Protein AF-A0A1I4TN68-F1 (afdb_monomer_lite)

Secondary structure (DSSP, 8-state):
----HHHHHHHHHHHHHHHHHHHHHHHHHHHHHHHHHHHHHHHHHHHHHHHHHHHHHHHHHHHHHHHHHHHHHHTT---HHHHHHHHHHHHHHHHHHHHHHHHHGGGS-HHHHHHHHHHHHHHHH-TTGGGS-HHHHHHHHHHHHHHHHHHHHHHHHHTTHHHHHHHHHHHHHHHHHHHHHH--

Structure (mmCIF, N/CA/C/O backbone):
data_AF-A0A1I4TN68-F1
#
_entry.id   AF-A0A1I4TN68-F1
#
loop_
_atom_site.group_PDB
_atom_site.id
_atom_site.type_symbol
_atom_site.label_atom_id
_atom_site.label_alt_id
_atom_site.label_comp_id
_atom_site.label_asym_id
_atom_site.label_entity_id
_atom_site.label_seq_id
_atom_site.pdbx_PDB_ins_code
_atom_site.Cartn_x
_atom_site.Cartn_y
_atom_site.Cartn_z
_atom_site.occupancy
_atom_site.B_iso_or_equiv
_atom_site.auth_seq_id
_atom_site.auth_comp_id
_atom_site.auth_asym_id
_atom_site.auth_atom_id
_atom_site.pdbx_PDB_model_num
ATOM 1 N N . MET A 1 1 ? -41.692 -2.649 66.123 1.00 45.59 1 MET A N 1
ATOM 2 C CA . MET A 1 1 ? -40.674 -3.370 65.329 1.00 45.59 1 MET A CA 1
ATOM 3 C C . MET A 1 1 ? -39.462 -2.462 65.227 1.00 45.59 1 MET A C 1
ATOM 5 O O . MET A 1 1 ? -39.521 -1.491 64.487 1.00 45.59 1 MET A O 1
ATOM 9 N N . ASN A 1 2 ? -38.421 -2.709 66.024 1.00 47.62 2 ASN A N 1
ATOM 10 C CA . ASN A 1 2 ? -37.154 -1.997 65.872 1.00 47.62 2 ASN A CA 1
ATOM 11 C C . ASN A 1 2 ? -36.460 -2.596 64.652 1.00 47.62 2 ASN A C 1
ATOM 13 O O . ASN A 1 2 ? -35.997 -3.732 64.709 1.00 47.62 2 ASN A O 1
ATOM 17 N N . PHE A 1 3 ? -36.466 -1.876 63.532 1.00 56.16 3 PHE A N 1
ATOM 18 C CA . PHE A 1 3 ? -35.573 -2.210 62.431 1.00 56.16 3 PHE A CA 1
ATOM 19 C C . PHE A 1 3 ? -34.147 -2.022 62.944 1.00 56.16 3 PHE A C 1
ATOM 21 O O . PHE A 1 3 ? -33.782 -0.924 63.363 1.00 56.16 3 PHE A O 1
ATOM 28 N N . ASP A 1 4 ? -33.368 -3.100 62.962 1.00 67.31 4 ASP A N 1
ATOM 29 C CA . ASP A 1 4 ? -31.972 -3.069 63.381 1.00 67.31 4 ASP A CA 1
ATOM 30 C C . ASP A 1 4 ? -31.203 -2.187 62.390 1.00 67.31 4 ASP A C 1
ATOM 32 O O 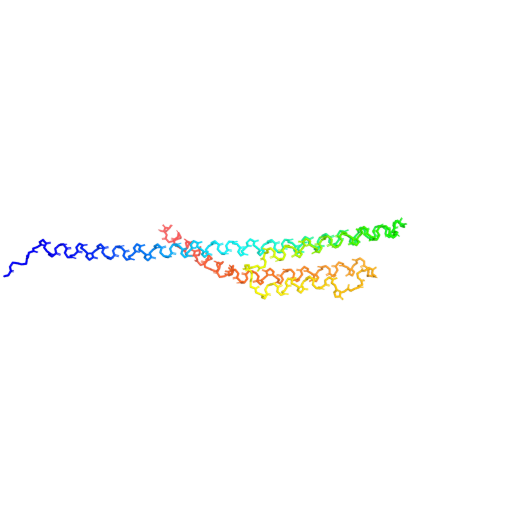. ASP A 1 4 ? -30.838 -2.635 61.301 1.00 67.31 4 ASP A O 1
ATOM 36 N N . HIS A 1 5 ? -31.003 -0.908 62.723 1.00 66.38 5 HIS A N 1
ATOM 37 C CA . HIS A 1 5 ? -30.376 0.073 61.831 1.00 66.38 5 HIS A CA 1
ATOM 38 C C . HIS A 1 5 ? -29.047 -0.440 61.253 1.00 66.38 5 HIS A C 1
ATOM 40 O O . HIS A 1 5 ? -28.761 -0.208 60.080 1.00 66.38 5 HIS A O 1
ATOM 46 N N . ASN A 1 6 ? -28.293 -1.229 62.022 1.00 72.19 6 ASN A N 1
ATOM 47 C CA . ASN A 1 6 ? -27.064 -1.879 61.568 1.00 72.19 6 ASN A CA 1
ATOM 48 C C . ASN A 1 6 ? -27.279 -2.867 60.410 1.00 72.19 6 ASN A C 1
ATOM 50 O O . ASN A 1 6 ? -26.490 -2.878 59.469 1.00 72.19 6 ASN A O 1
ATOM 54 N N . THR A 1 7 ? -28.346 -3.672 60.423 1.00 75.38 7 THR A N 1
ATOM 55 C CA . THR A 1 7 ? -28.628 -4.606 59.314 1.00 75.38 7 THR A CA 1
ATOM 56 C C . THR A 1 7 ? -29.070 -3.876 58.048 1.00 75.38 7 THR A C 1
ATOM 58 O O . THR A 1 7 ? -28.674 -4.263 56.947 1.00 75.38 7 THR A O 1
ATOM 61 N N . PHE A 1 8 ? -29.808 -2.773 58.190 1.00 79.31 8 PHE A N 1
ATOM 62 C CA . PHE A 1 8 ? -30.191 -1.915 57.069 1.00 79.31 8 PHE A CA 1
ATOM 63 C C . PHE A 1 8 ? -28.977 -1.221 56.428 1.00 79.31 8 PHE A C 1
ATOM 65 O O . PHE A 1 8 ? -28.788 -1.313 55.215 1.00 79.31 8 PHE A O 1
ATOM 72 N N . PHE A 1 9 ? -28.103 -0.605 57.232 1.00 80.31 9 PHE A N 1
ATOM 73 C CA . PHE A 1 9 ? -26.869 0.018 56.738 1.00 80.31 9 PHE A CA 1
ATOM 74 C C . PHE A 1 9 ? -25.911 -0.998 56.104 1.00 80.31 9 PHE A C 1
ATOM 76 O O . PHE A 1 9 ? -25.347 -0.717 55.047 1.00 80.31 9 PHE A O 1
ATOM 83 N N . ASN A 1 10 ? -25.780 -2.198 56.678 1.00 84.69 10 ASN A N 1
ATOM 84 C CA . ASN A 1 10 ? -24.972 -3.271 56.092 1.00 84.69 10 ASN A CA 1
ATOM 85 C C . ASN A 1 10 ? -25.531 -3.748 54.746 1.00 84.69 10 ASN A C 1
ATOM 87 O O . ASN A 1 10 ? -24.762 -3.983 53.816 1.00 84.69 10 ASN A O 1
ATOM 91 N N . SER A 1 11 ? -26.857 -3.831 54.612 1.00 85.12 11 SER A N 1
ATOM 92 C CA . SER A 1 11 ? -27.513 -4.208 53.353 1.00 85.12 11 SER A CA 1
ATOM 93 C C . SER A 1 11 ? -27.292 -3.156 52.263 1.00 85.12 11 SER A C 1
ATOM 95 O O . SER A 1 11 ? -26.924 -3.499 51.142 1.00 85.12 11 SER A O 1
ATOM 97 N N . ILE A 1 12 ? -27.443 -1.868 52.592 1.00 88.31 12 ILE A N 1
ATOM 98 C CA . ILE A 1 12 ? -27.166 -0.765 51.658 1.00 88.31 12 ILE A CA 1
ATOM 99 C C . ILE A 1 12 ? -25.689 -0.743 51.268 1.00 88.31 12 ILE A C 1
ATOM 101 O O . ILE A 1 12 ? -25.372 -0.629 50.087 1.00 88.31 12 ILE A O 1
ATOM 105 N N . SER A 1 13 ? -24.786 -0.892 52.239 1.00 87.00 13 SER A N 1
ATOM 106 C CA . SER A 1 13 ? -23.344 -0.940 51.990 1.00 87.00 13 SER A CA 1
ATOM 107 C C . SER A 1 13 ? -22.981 -2.087 51.042 1.00 87.00 13 SER A C 1
ATOM 109 O O . SER A 1 13 ? -22.294 -1.868 50.045 1.00 87.00 13 SER A O 1
ATOM 111 N N . ALA A 1 14 ? -23.526 -3.287 51.270 1.00 90.06 14 ALA A N 1
ATOM 112 C CA . ALA A 1 14 ? -23.328 -4.434 50.387 1.00 90.06 14 ALA A CA 1
ATOM 113 C C . ALA A 1 14 ? -23.837 -4.167 48.960 1.00 90.06 14 ALA A C 1
ATOM 115 O O . ALA A 1 14 ? -23.137 -4.468 47.994 1.00 90.06 14 ALA A O 1
ATOM 116 N N . ILE A 1 15 ? -25.013 -3.546 48.809 1.00 91.50 15 ILE A N 1
ATOM 117 C CA . ILE A 1 15 ? -25.557 -3.156 47.498 1.00 91.50 15 ILE A CA 1
ATOM 118 C C . ILE A 1 15 ? -24.639 -2.140 46.804 1.00 91.50 15 ILE A C 1
ATOM 120 O O . ILE A 1 15 ? -24.324 -2.308 45.626 1.00 91.50 15 ILE A O 1
ATOM 124 N N . CYS A 1 16 ? -24.164 -1.120 47.521 1.00 89.88 16 CYS A N 1
ATOM 125 C CA . CYS A 1 16 ? -23.231 -0.129 46.984 1.00 89.88 16 CYS A CA 1
ATOM 126 C C . CYS A 1 16 ? -21.921 -0.772 46.513 1.00 89.88 16 CYS A C 1
ATOM 128 O O . CYS A 1 16 ? -21.434 -0.433 45.435 1.00 89.88 16 CYS A O 1
ATOM 130 N N . VAL A 1 17 ? -21.376 -1.726 47.277 1.00 91.88 17 VAL A N 1
ATOM 131 C CA . VAL A 1 17 ? -20.173 -2.478 46.892 1.00 91.88 17 VAL A CA 1
ATOM 132 C C . VAL A 1 17 ? -20.429 -3.295 45.628 1.00 91.88 17 VAL A C 1
ATOM 134 O O . VAL A 1 17 ? -19.654 -3.189 44.684 1.00 91.88 17 VAL A O 1
ATOM 137 N N . ILE A 1 18 ? -21.540 -4.034 45.552 1.00 91.75 18 ILE A N 1
ATOM 138 C CA . ILE A 1 18 ? -21.900 -4.823 44.361 1.00 91.75 18 ILE A CA 1
ATOM 139 C C . ILE A 1 18 ? -22.017 -3.923 43.123 1.00 91.75 18 ILE A C 1
ATOM 141 O O . ILE A 1 18 ? -21.471 -4.245 42.067 1.00 91.75 18 ILE A O 1
ATOM 145 N N . ILE A 1 19 ? -22.683 -2.771 43.246 1.00 91.50 19 ILE A N 1
ATOM 146 C CA . ILE A 1 19 ? -22.822 -1.804 42.151 1.00 91.50 19 ILE A CA 1
ATOM 147 C C . ILE A 1 19 ? -21.451 -1.254 41.738 1.00 91.50 19 ILE A C 1
ATOM 149 O O . ILE A 1 19 ? -21.137 -1.237 40.546 1.00 91.50 19 ILE A O 1
ATOM 153 N N . ALA A 1 20 ? -20.610 -0.852 42.694 1.00 89.50 20 ALA A N 1
ATOM 154 C CA . ALA A 1 20 ? -19.267 -0.349 42.416 1.00 89.50 20 ALA A CA 1
ATOM 155 C C . ALA A 1 20 ? -18.396 -1.402 41.710 1.00 89.50 20 ALA A C 1
ATOM 157 O O . ALA A 1 20 ? -17.715 -1.088 40.731 1.00 89.50 20 ALA A O 1
ATOM 158 N N . THR A 1 21 ? -18.462 -2.664 42.141 1.00 91.31 21 THR A N 1
ATOM 159 C CA . THR A 1 21 ? -17.773 -3.782 41.487 1.00 91.31 21 THR A CA 1
ATOM 160 C C . THR A 1 21 ? -18.267 -3.983 40.054 1.00 91.31 21 THR A C 1
ATOM 162 O O . THR A 1 21 ? -17.445 -4.105 39.146 1.00 91.31 21 THR A O 1
ATOM 165 N N . LEU A 1 22 ? -19.583 -3.946 39.812 1.00 91.00 22 LEU A N 1
ATOM 166 C CA . LEU A 1 22 ? -20.153 -4.072 38.464 1.00 91.00 22 LEU A CA 1
ATOM 167 C C . LEU A 1 22 ? -19.711 -2.934 37.534 1.00 91.00 22 LEU A C 1
ATOM 169 O O . LEU A 1 22 ? -19.342 -3.191 36.387 1.00 91.00 22 LEU A O 1
ATOM 173 N N . PHE A 1 23 ? -19.709 -1.690 38.018 1.00 86.25 23 PHE A N 1
ATOM 174 C CA . PHE A 1 23 ? -19.207 -0.544 37.254 1.00 86.25 23 PHE A CA 1
ATOM 175 C C . PHE A 1 23 ? -17.718 -0.673 36.942 1.00 86.25 23 PHE A C 1
ATOM 177 O O . PHE A 1 23 ? -17.305 -0.442 35.808 1.00 86.25 23 PHE A O 1
ATOM 184 N N . THR A 1 24 ? -16.921 -1.087 37.924 1.00 89.06 24 THR A N 1
ATOM 185 C CA . THR A 1 24 ? -15.474 -1.264 37.755 1.00 89.06 24 THR A CA 1
ATOM 186 C C . THR A 1 24 ? -15.175 -2.352 36.728 1.00 89.06 24 THR A C 1
ATOM 188 O O . THR A 1 24 ? -14.351 -2.150 35.841 1.00 89.06 24 THR A O 1
ATOM 191 N N . TYR A 1 25 ? -15.895 -3.475 36.784 1.00 89.62 25 TYR A N 1
ATOM 192 C CA . TYR A 1 25 ? -15.758 -4.564 35.821 1.00 89.62 25 TYR A CA 1
ATOM 193 C C . TYR A 1 25 ? -16.175 -4.150 34.403 1.00 89.62 25 TYR A C 1
ATOM 195 O O . TYR A 1 25 ? -15.449 -4.417 33.447 1.00 89.62 25 TYR A O 1
ATOM 203 N N . LYS A 1 26 ? -17.303 -3.440 34.253 1.00 86.56 26 LYS A N 1
ATOM 204 C CA . LYS A 1 26 ? -17.720 -2.895 32.951 1.00 86.56 26 LYS A CA 1
ATOM 205 C C . LYS A 1 26 ? -16.700 -1.911 32.386 1.00 86.56 26 LYS A C 1
ATOM 207 O O . LYS A 1 26 ? -16.382 -1.998 31.205 1.00 86.56 26 LYS A O 1
ATOM 212 N N . ASN A 1 27 ? -16.171 -1.017 33.220 1.00 80.81 27 ASN A N 1
ATOM 213 C CA . ASN A 1 27 ? -15.130 -0.080 32.811 1.00 80.81 27 ASN A CA 1
ATOM 214 C C . ASN A 1 27 ? -13.856 -0.818 32.397 1.00 80.81 27 ASN A C 1
ATOM 216 O O . ASN A 1 27 ? -13.294 -0.499 31.359 1.00 80.81 27 ASN A O 1
ATOM 220 N N . TYR A 1 28 ? -13.429 -1.835 33.150 1.00 84.62 28 TYR A N 1
ATOM 221 C CA . TYR A 1 28 ? -12.282 -2.665 32.784 1.00 84.62 28 TYR A CA 1
ATOM 222 C C . TYR A 1 28 ? -12.468 -3.337 31.417 1.00 84.62 28 TYR A C 1
ATOM 224 O O . TYR A 1 28 ? -11.581 -3.242 30.572 1.00 84.62 28 TYR A O 1
ATOM 232 N N . LEU A 1 29 ? -13.626 -3.967 31.174 1.00 79.62 29 LEU A N 1
ATOM 233 C CA . LEU A 1 29 ? -13.934 -4.559 29.870 1.00 79.62 29 LEU A CA 1
ATOM 234 C C . LEU A 1 29 ? -13.898 -3.505 28.761 1.00 79.62 29 LEU A C 1
ATOM 236 O O . LEU A 1 29 ? -13.258 -3.722 27.742 1.00 79.62 29 LEU A O 1
ATOM 240 N N . PHE A 1 30 ? -14.525 -2.351 28.983 1.00 78.62 30 PHE A N 1
ATOM 241 C CA . PHE A 1 30 ? -14.542 -1.253 28.022 1.00 78.62 30 PHE A CA 1
ATOM 242 C C . PHE A 1 30 ? -13.136 -0.733 27.694 1.00 78.62 30 PHE A C 1
ATOM 244 O O . PHE A 1 30 ? -12.797 -0.603 26.521 1.00 78.62 30 PHE A O 1
ATOM 251 N N . PHE A 1 31 ? -12.297 -0.483 28.704 1.00 73.50 31 PHE A N 1
ATOM 252 C CA . PHE A 1 31 ? -10.923 -0.018 28.500 1.00 73.50 31 PHE A CA 1
ATOM 253 C C . PHE A 1 31 ? -10.062 -1.056 27.785 1.00 73.50 31 PHE A C 1
ATOM 255 O O . PHE A 1 31 ? -9.324 -0.697 26.874 1.00 73.50 31 PHE A O 1
ATOM 262 N N . LYS A 1 32 ? -10.200 -2.338 28.138 1.00 72.88 32 LYS A N 1
ATOM 263 C CA . LYS A 1 32 ? -9.488 -3.427 27.464 1.00 72.88 32 LYS A CA 1
ATOM 264 C C . LYS A 1 32 ? -9.895 -3.549 25.994 1.00 72.88 32 LYS A C 1
ATOM 266 O O . LYS A 1 32 ? -9.042 -3.742 25.133 1.00 72.88 32 LYS A O 1
ATOM 271 N N . THR A 1 33 ? -11.189 -3.431 25.695 1.00 75.94 33 THR A N 1
ATOM 272 C CA . THR A 1 33 ? -11.681 -3.454 24.312 1.00 75.94 33 THR A CA 1
ATOM 273 C C . THR A 1 33 ? -11.168 -2.249 23.528 1.00 75.94 33 THR A C 1
ATOM 275 O O . THR A 1 33 ? -10.635 -2.435 22.441 1.00 75.94 33 THR A O 1
ATOM 278 N N . LEU A 1 34 ? -11.228 -1.042 24.101 1.00 73.62 34 LEU A N 1
ATOM 279 C CA . LEU A 1 34 ? -10.679 0.170 23.484 1.00 73.62 34 LEU A CA 1
ATOM 280 C C . LEU A 1 34 ? -9.177 0.069 23.205 1.00 73.62 34 LEU A C 1
ATOM 282 O O . LEU A 1 34 ? -8.713 0.521 22.164 1.00 73.62 34 LEU A O 1
ATOM 286 N N . GLU A 1 35 ? -8.404 -0.483 24.138 1.00 75.12 35 GLU A N 1
ATOM 287 C CA . GLU A 1 35 ? -6.963 -0.668 23.967 1.00 75.12 35 GLU A CA 1
ATOM 288 C C . GLU A 1 35 ? -6.666 -1.599 22.786 1.00 75.12 35 GLU A C 1
ATOM 290 O O . GLU A 1 35 ? -5.876 -1.248 21.909 1.00 75.12 35 GLU A O 1
ATOM 295 N N . ASN A 1 36 ? -7.371 -2.730 22.707 1.00 70.50 36 ASN A N 1
ATOM 296 C CA . ASN A 1 36 ? -7.252 -3.670 21.594 1.00 70.50 36 ASN A CA 1
ATOM 297 C C . ASN A 1 36 ? -7.695 -3.057 20.256 1.00 70.50 36 ASN A C 1
ATOM 299 O O . ASN A 1 36 ? -7.012 -3.238 19.251 1.00 70.50 36 ASN A O 1
ATOM 303 N N . GLU A 1 37 ? -8.811 -2.324 20.232 1.00 75.88 37 GLU A N 1
ATOM 304 C CA . GLU A 1 37 ? -9.313 -1.635 19.035 1.00 75.88 37 GLU A CA 1
ATOM 305 C C . GLU A 1 37 ? -8.323 -0.573 18.542 1.00 75.88 37 GLU A C 1
ATOM 307 O O . GLU A 1 37 ? -8.029 -0.507 17.349 1.00 75.88 37 GLU A O 1
ATOM 312 N N . ASN A 1 38 ? -7.749 0.217 19.453 1.00 80.94 38 ASN A N 1
ATOM 313 C CA . ASN A 1 38 ? -6.732 1.214 19.119 1.00 80.94 38 ASN A CA 1
ATOM 314 C C . ASN A 1 38 ? -5.450 0.564 18.596 1.00 80.94 38 ASN A C 1
ATOM 316 O O . ASN A 1 38 ? -4.851 1.062 17.643 1.00 80.94 38 ASN A O 1
ATOM 320 N N . HIS A 1 39 ? -5.030 -0.546 19.205 1.00 83.75 39 HIS A N 1
ATOM 321 C CA . HIS A 1 39 ? -3.876 -1.306 18.745 1.00 83.75 39 HIS A CA 1
ATOM 322 C C . HIS A 1 39 ? -4.127 -1.846 17.335 1.00 83.75 39 HIS A C 1
ATOM 324 O O . HIS A 1 39 ? -3.340 -1.583 16.434 1.00 83.75 39 HIS A O 1
ATOM 330 N N . PHE A 1 40 ? -5.263 -2.505 17.099 1.00 84.19 40 PHE A N 1
ATOM 331 C CA . PHE A 1 40 ? -5.637 -2.999 15.774 1.00 84.19 40 PHE A CA 1
ATOM 332 C C . PHE A 1 40 ? -5.676 -1.878 14.727 1.00 84.19 40 PHE A C 1
ATOM 334 O O . PHE A 1 40 ? -5.081 -2.012 13.660 1.00 84.19 40 PHE A O 1
ATOM 341 N N . TYR A 1 41 ? -6.306 -0.745 15.050 1.00 84.62 41 TYR A N 1
ATOM 342 C CA . TYR A 1 41 ? -6.358 0.420 14.167 1.00 84.62 41 TYR A CA 1
ATOM 343 C C . TYR A 1 41 ? -4.959 0.950 13.825 1.00 84.62 41 TYR A C 1
ATOM 345 O O . TYR A 1 41 ? -4.682 1.271 12.670 1.00 84.62 41 TYR A O 1
ATOM 353 N N . LYS A 1 42 ? -4.055 1.005 14.810 1.00 87.12 42 LYS A N 1
ATOM 354 C CA . LYS A 1 42 ? -2.667 1.426 14.600 1.00 87.12 42 LYS A CA 1
ATOM 355 C C . LYS A 1 42 ? -1.936 0.493 13.632 1.00 87.12 42 LYS A C 1
ATOM 357 O O . LYS A 1 42 ? -1.347 0.984 12.677 1.00 87.12 42 LYS A O 1
ATOM 362 N N . TYR A 1 43 ? -2.015 -0.823 13.835 1.00 89.44 43 TYR A N 1
ATOM 363 C CA . TYR A 1 43 ? -1.389 -1.794 12.926 1.00 89.44 43 TYR A CA 1
ATOM 364 C C . TYR A 1 43 ? -1.970 -1.708 11.519 1.00 89.44 43 TYR A C 1
ATOM 366 O O . TYR A 1 43 ? -1.219 -1.687 10.551 1.00 89.44 43 TYR A O 1
ATOM 374 N N . LYS A 1 44 ? -3.293 -1.565 11.401 1.00 89.00 44 LYS A N 1
ATOM 375 C CA . LYS A 1 44 ? -3.964 -1.367 10.114 1.00 89.00 44 LYS A CA 1
ATOM 376 C C . LYS A 1 44 ? -3.439 -0.136 9.377 1.00 89.00 44 LYS A C 1
ATOM 378 O O . LYS A 1 44 ? -3.101 -0.223 8.201 1.00 89.00 44 LYS A O 1
ATOM 383 N N . MET A 1 45 ? -3.324 0.994 10.075 1.00 88.75 45 MET A N 1
ATOM 384 C CA . MET A 1 45 ? -2.789 2.235 9.515 1.00 88.75 45 MET A CA 1
ATOM 385 C C . MET A 1 45 ? -1.314 2.098 9.110 1.00 88.75 45 MET A C 1
ATOM 387 O O . MET A 1 45 ? -0.940 2.531 8.023 1.00 88.75 45 MET A O 1
ATOM 391 N N . GLU A 1 46 ? -0.482 1.486 9.956 1.00 91.44 46 GLU A N 1
ATOM 392 C CA . GLU A 1 46 ? 0.938 1.259 9.666 1.00 91.44 46 GLU A CA 1
ATOM 393 C C . GLU A 1 46 ? 1.133 0.332 8.461 1.00 91.44 46 GLU A C 1
ATOM 395 O O . GLU A 1 46 ? 1.936 0.635 7.580 1.00 91.44 46 GLU A O 1
ATOM 400 N N . SER A 1 47 ? 0.378 -0.766 8.387 1.00 92.25 47 SER A N 1
ATOM 401 C CA . SER A 1 47 ? 0.395 -1.691 7.252 1.00 92.25 47 SER A CA 1
ATOM 402 C C . SER A 1 47 ? -0.061 -1.012 5.962 1.00 92.25 47 SER A C 1
ATOM 404 O O . SER A 1 47 ? 0.630 -1.111 4.950 1.00 92.25 47 SER A O 1
ATOM 406 N N . ALA A 1 48 ? -1.159 -0.252 6.003 1.00 90.94 48 ALA A N 1
ATOM 407 C CA . ALA A 1 48 ? -1.644 0.508 4.854 1.00 90.94 48 ALA A CA 1
ATOM 408 C C . ALA A 1 48 ? -0.594 1.508 4.342 1.00 90.94 48 ALA A C 1
ATOM 410 O O . ALA A 1 48 ? -0.321 1.585 3.145 1.00 90.94 48 ALA A O 1
ATOM 411 N N . GLN A 1 49 ? 0.040 2.249 5.256 1.00 91.50 49 GLN A N 1
ATOM 412 C CA . GLN A 1 49 ? 1.086 3.206 4.910 1.00 91.50 49 GLN A CA 1
ATOM 413 C C . GLN A 1 49 ? 2.303 2.517 4.287 1.00 91.50 49 GLN A C 1
ATOM 415 O O . GLN A 1 49 ? 2.827 3.003 3.287 1.00 91.50 49 GLN A O 1
ATOM 420 N N . LYS A 1 50 ? 2.750 1.391 4.854 1.00 93.38 50 LYS A N 1
ATOM 421 C CA . LYS A 1 50 ? 3.875 0.621 4.309 1.00 93.38 50 LYS A CA 1
ATOM 422 C C . LYS A 1 50 ? 3.599 0.135 2.891 1.00 93.38 50 LYS A C 1
ATOM 424 O O . LYS A 1 50 ? 4.486 0.252 2.055 1.00 93.38 50 LYS A O 1
ATOM 429 N N . LEU A 1 51 ? 2.387 -0.340 2.600 1.00 92.62 51 LEU A N 1
ATOM 430 C CA . LEU A 1 51 ? 2.029 -0.783 1.250 1.00 92.62 51 LEU A CA 1
ATOM 431 C C . LEU A 1 51 ? 1.960 0.361 0.242 1.00 92.62 51 LEU A C 1
ATOM 433 O O . LEU A 1 51 ? 2.452 0.212 -0.873 1.00 92.62 51 LEU A O 1
ATOM 437 N N . LEU A 1 52 ? 1.423 1.519 0.631 1.00 92.25 52 LEU A N 1
ATOM 438 C CA . LEU A 1 52 ? 1.443 2.702 -0.233 1.00 92.25 52 LEU A CA 1
ATOM 439 C C . LEU A 1 52 ? 2.876 3.152 -0.535 1.00 92.25 52 LEU A C 1
ATOM 441 O O . LEU A 1 52 ? 3.208 3.436 -1.682 1.00 92.25 52 LEU A O 1
ATOM 445 N N . VAL A 1 53 ? 3.745 3.174 0.480 1.00 93.12 53 VAL A N 1
ATOM 446 C CA . VAL A 1 53 ? 5.166 3.504 0.302 1.00 93.12 53 VAL A CA 1
ATOM 447 C C . VAL A 1 53 ? 5.863 2.477 -0.587 1.00 93.12 53 VAL A C 1
ATOM 449 O O . VAL A 1 53 ? 6.601 2.871 -1.483 1.00 93.12 53 VAL A O 1
ATOM 452 N N . ALA A 1 54 ? 5.605 1.183 -0.388 1.00 93.19 54 ALA A N 1
ATOM 453 C CA . ALA A 1 54 ? 6.156 0.125 -1.230 1.00 93.19 54 ALA A CA 1
ATOM 454 C C . ALA A 1 54 ? 5.702 0.268 -2.692 1.00 93.19 54 ALA A C 1
ATOM 456 O O . ALA A 1 54 ? 6.520 0.127 -3.594 1.00 93.19 54 ALA A O 1
ATOM 457 N N . SER A 1 55 ? 4.434 0.623 -2.926 1.00 93.25 55 SER A N 1
ATOM 458 C CA . SER A 1 55 ? 3.881 0.834 -4.274 1.00 93.25 55 SER A CA 1
ATOM 459 C C . SER A 1 55 ? 4.552 2.020 -4.971 1.00 93.25 55 SER A C 1
ATOM 461 O O . SER A 1 55 ? 5.015 1.900 -6.102 1.00 93.25 55 SER A O 1
ATOM 463 N N . MET A 1 56 ? 4.692 3.150 -4.269 1.00 91.81 56 MET A N 1
ATOM 464 C CA . MET A 1 56 ? 5.406 4.321 -4.793 1.00 91.81 56 MET A CA 1
ATOM 465 C C . MET A 1 56 ? 6.890 4.027 -5.044 1.00 91.81 56 MET A C 1
ATOM 467 O O . MET A 1 56 ? 7.450 4.465 -6.046 1.00 91.81 56 MET A O 1
ATOM 471 N N . SER A 1 57 ? 7.530 3.270 -4.149 1.00 92.50 57 SER A N 1
ATOM 472 C CA . SER A 1 57 ? 8.932 2.879 -4.302 1.00 92.50 57 SER A CA 1
ATOM 473 C C . SER A 1 57 ? 9.135 1.966 -5.506 1.00 92.50 57 SER A C 1
ATOM 475 O O . SER A 1 57 ? 10.134 2.124 -6.202 1.00 92.50 57 SER A O 1
ATOM 477 N N . LEU A 1 58 ? 8.204 1.041 -5.764 1.00 92.56 58 LEU A N 1
ATOM 478 C CA . LEU A 1 58 ? 8.254 0.168 -6.932 1.00 92.56 58 LEU A CA 1
ATOM 479 C C . LEU A 1 58 ? 8.212 0.992 -8.223 1.00 92.56 58 LEU A C 1
ATOM 481 O O . LEU A 1 58 ? 9.076 0.799 -9.071 1.00 92.56 58 LEU A O 1
ATOM 485 N N . ILE A 1 59 ? 7.283 1.951 -8.335 1.00 90.50 59 ILE A N 1
ATOM 486 C CA . ILE A 1 59 ? 7.217 2.864 -9.491 1.00 90.50 59 ILE A CA 1
ATOM 487 C C . ILE A 1 59 ? 8.539 3.607 -9.670 1.00 90.50 59 ILE A C 1
ATOM 489 O O . ILE A 1 59 ? 9.104 3.587 -10.758 1.00 90.50 59 ILE A O 1
ATOM 493 N N . SER A 1 60 ? 9.040 4.242 -8.606 1.00 90.56 60 SER A N 1
ATOM 494 C CA . SER A 1 60 ? 10.260 5.051 -8.675 1.00 90.56 60 SER A CA 1
ATOM 495 C C . SER A 1 60 ? 11.464 4.222 -9.119 1.00 90.56 60 SER A C 1
ATOM 497 O O . SER A 1 60 ? 12.197 4.630 -10.012 1.00 90.56 60 SER A O 1
ATOM 499 N N . HIS A 1 61 ? 11.665 3.039 -8.535 1.00 90.75 61 HIS A N 1
ATOM 500 C CA . HIS A 1 61 ? 12.780 2.181 -8.928 1.00 90.75 61 HIS A CA 1
ATOM 501 C C . HIS A 1 61 ? 12.602 1.627 -10.343 1.00 90.75 61 HIS A C 1
ATOM 503 O O . HIS A 1 61 ? 13.580 1.487 -11.072 1.00 90.75 61 HIS A O 1
ATOM 509 N N . PHE A 1 62 ? 11.370 1.325 -10.755 1.00 86.94 62 PHE A N 1
ATOM 510 C CA . PHE A 1 62 ? 11.096 0.866 -12.112 1.00 86.94 62 PHE A CA 1
ATOM 511 C C . PHE A 1 62 ? 11.371 1.968 -13.148 1.00 86.94 62 PHE A C 1
ATOM 513 O O . PHE A 1 62 ? 11.991 1.693 -14.173 1.00 86.94 62 PHE A O 1
ATOM 520 N N . GLN A 1 63 ? 11.009 3.222 -12.850 1.00 86.50 63 GLN A N 1
ATOM 521 C CA . GLN A 1 63 ? 11.388 4.401 -13.640 1.00 86.50 63 GLN A CA 1
ATOM 522 C C . GLN A 1 63 ? 12.906 4.518 -13.790 1.00 86.50 63 GLN A C 1
ATOM 524 O O . GLN A 1 63 ? 13.398 4.631 -14.913 1.00 86.50 63 GLN A O 1
ATOM 529 N N . ASP A 1 64 ? 13.647 4.426 -12.682 1.00 89.06 64 ASP A N 1
ATOM 530 C CA . ASP A 1 64 ? 15.111 4.514 -12.687 1.00 89.06 64 ASP A CA 1
ATOM 531 C C . ASP A 1 64 ? 15.745 3.417 -13.558 1.00 89.06 64 ASP A C 1
ATOM 533 O O . ASP A 1 64 ? 16.661 3.684 -14.339 1.00 89.06 64 ASP A O 1
ATOM 537 N N . ILE A 1 65 ? 15.235 2.184 -13.466 1.00 87.50 65 ILE A N 1
ATOM 538 C CA . ILE A 1 65 ? 15.714 1.047 -14.264 1.00 87.50 65 ILE A CA 1
ATOM 539 C C . ILE A 1 65 ? 15.427 1.258 -15.758 1.00 87.50 65 ILE A C 1
ATOM 541 O O . ILE A 1 65 ? 16.283 0.970 -16.603 1.00 87.50 65 ILE A O 1
ATOM 545 N N . ILE A 1 66 ? 14.244 1.770 -16.106 1.00 83.69 66 ILE A N 1
ATOM 546 C CA . ILE A 1 66 ? 13.899 2.087 -17.495 1.00 83.69 66 ILE A CA 1
ATOM 547 C C . ILE A 1 66 ? 14.822 3.183 -18.042 1.00 83.69 66 ILE A C 1
ATOM 549 O O . ILE A 1 66 ? 15.367 3.035 -19.139 1.00 83.69 66 ILE A O 1
ATOM 553 N N . ASP A 1 67 ? 15.046 4.254 -17.284 1.00 84.75 67 ASP A N 1
ATOM 554 C CA . ASP A 1 67 ? 15.933 5.343 -17.693 1.00 84.75 67 ASP A CA 1
ATOM 555 C C . ASP A 1 67 ? 17.387 4.867 -17.855 1.00 84.75 67 ASP A C 1
ATOM 557 O O . ASP A 1 67 ? 18.062 5.238 -18.821 1.00 84.75 67 ASP A O 1
ATOM 561 N N . GLU A 1 68 ? 17.869 3.987 -16.973 1.00 86.06 68 GLU A N 1
ATOM 562 C CA . GLU A 1 68 ? 19.167 3.322 -17.118 1.00 86.06 68 GLU A CA 1
ATOM 563 C C . GLU A 1 68 ? 19.240 2.504 -18.419 1.00 86.06 68 GLU A C 1
ATOM 565 O O . GLU A 1 68 ? 20.199 2.643 -19.183 1.00 86.06 68 GLU A O 1
ATOM 570 N N . SER A 1 69 ? 18.200 1.721 -18.725 1.00 82.62 69 SER A N 1
ATOM 571 C CA . SER A 1 69 ? 18.098 0.942 -19.967 1.00 82.62 69 SER A CA 1
ATOM 572 C C . SER A 1 69 ? 18.184 1.825 -21.217 1.00 82.62 69 SER A C 1
ATOM 574 O O . SER A 1 69 ? 18.931 1.520 -22.154 1.00 82.62 69 SER A O 1
ATOM 576 N N . PHE A 1 70 ? 17.486 2.966 -21.233 1.00 81.94 70 PHE A N 1
ATOM 577 C CA . PHE A 1 70 ? 17.568 3.924 -22.339 1.00 81.94 70 PHE A CA 1
ATOM 578 C C . PHE A 1 70 ? 18.957 4.547 -22.486 1.00 81.94 70 PHE A C 1
ATOM 580 O O . PHE A 1 70 ? 19.462 4.655 -23.607 1.00 81.94 70 PHE A O 1
ATOM 587 N N . ASN A 1 71 ? 19.601 4.917 -21.378 1.00 84.56 71 ASN A N 1
ATOM 588 C CA . ASN A 1 71 ? 20.946 5.493 -21.392 1.00 84.56 71 ASN A CA 1
ATOM 589 C C . ASN A 1 71 ? 22.001 4.494 -21.906 1.00 84.56 71 ASN A C 1
ATOM 591 O O . ASN A 1 71 ? 22.902 4.864 -22.668 1.00 84.56 71 ASN A O 1
ATOM 595 N N . LEU A 1 72 ? 21.875 3.215 -21.547 1.00 83.06 72 LEU A N 1
ATOM 596 C CA . LEU A 1 72 ? 22.750 2.145 -22.039 1.00 83.06 72 LEU A CA 1
ATOM 597 C C . LEU A 1 72 ? 22.559 1.898 -23.542 1.00 83.06 72 LEU A C 1
ATOM 599 O O . LEU A 1 72 ? 23.538 1.786 -24.286 1.00 83.06 72 LEU A O 1
ATOM 603 N N . LYS A 1 73 ? 21.308 1.906 -24.023 1.00 79.81 73 LYS A N 1
ATOM 604 C CA . LYS A 1 73 ? 21.008 1.828 -25.464 1.00 79.81 73 LYS A CA 1
ATOM 605 C C . LYS A 1 73 ? 21.587 3.007 -26.238 1.00 79.81 73 LYS A C 1
ATOM 607 O O . LYS A 1 73 ? 22.216 2.803 -27.271 1.00 79.81 73 LYS A O 1
ATOM 612 N N . ALA A 1 74 ? 21.421 4.229 -25.732 1.00 81.00 74 ALA A N 1
ATOM 613 C CA . ALA A 1 74 ? 21.934 5.437 -26.379 1.00 81.00 74 ALA A CA 1
ATOM 614 C C . ALA A 1 74 ? 23.471 5.471 -26.456 1.00 81.00 74 ALA A C 1
ATOM 616 O O . ALA A 1 74 ? 24.034 6.046 -27.386 1.00 81.00 74 ALA A O 1
ATOM 617 N N . SER A 1 75 ? 24.155 4.842 -25.500 1.00 83.44 75 SER A N 1
ATOM 618 C CA . SER A 1 75 ? 25.619 4.777 -25.449 1.00 83.44 75 SER A CA 1
ATOM 619 C C . SER A 1 75 ? 26.224 3.573 -26.186 1.00 83.44 75 SER A C 1
ATOM 621 O O . SER A 1 75 ? 27.438 3.387 -26.118 1.00 83.44 75 SER A O 1
ATOM 623 N N . ASN A 1 76 ? 25.422 2.767 -26.902 1.00 78.12 76 ASN A N 1
ATOM 624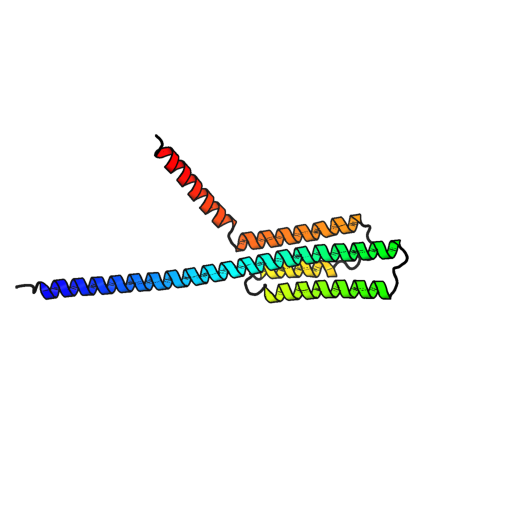 C CA . ASN A 1 76 ? 25.846 1.512 -27.550 1.00 78.12 76 ASN A CA 1
ATOM 625 C C . ASN A 1 76 ? 26.541 0.518 -26.594 1.00 78.12 76 ASN A C 1
ATOM 627 O O . ASN A 1 76 ? 27.293 -0.347 -27.036 1.00 78.12 76 ASN A O 1
ATOM 631 N N . SER A 1 77 ? 26.296 0.643 -25.288 1.00 78.25 77 SER A N 1
ATOM 632 C CA . SER A 1 77 ? 26.807 -0.260 -24.248 1.00 78.25 77 SER A CA 1
ATOM 633 C C . SER A 1 77 ? 25.770 -1.307 -23.829 1.00 78.25 77 SER A C 1
ATOM 635 O O . SER A 1 77 ? 26.007 -2.092 -22.918 1.00 78.25 77 SER A O 1
ATOM 637 N N . PHE A 1 78 ? 24.612 -1.317 -24.494 1.00 76.88 78 PHE A N 1
ATOM 638 C CA . PHE A 1 78 ? 23.560 -2.298 -24.275 1.00 76.88 78 PHE A CA 1
ATOM 639 C C . PHE A 1 78 ? 23.936 -3.637 -24.916 1.00 76.88 78 PHE A C 1
ATOM 641 O O . PHE A 1 78 ? 23.753 -3.842 -26.119 1.00 76.88 78 PHE A O 1
ATOM 648 N N . ASP A 1 79 ? 24.475 -4.532 -24.098 1.00 81.81 79 ASP A N 1
ATOM 649 C CA . ASP A 1 79 ? 24.795 -5.908 -24.450 1.00 81.81 79 ASP A CA 1
ATOM 650 C C . ASP A 1 79 ? 23.982 -6.915 -23.613 1.00 81.81 79 ASP A C 1
ATOM 652 O O . ASP A 1 79 ? 23.089 -6.563 -22.838 1.00 81.81 79 ASP A O 1
ATOM 656 N N . GLU A 1 80 ? 24.259 -8.201 -23.818 1.00 81.75 80 GLU A N 1
ATOM 657 C CA . GLU A 1 80 ? 23.561 -9.301 -23.149 1.00 81.75 80 GLU A CA 1
ATOM 658 C C . GLU A 1 80 ? 23.804 -9.313 -21.626 1.00 81.75 80 GLU A C 1
ATOM 660 O O . GLU A 1 80 ? 22.923 -9.703 -20.857 1.00 81.75 80 GLU A O 1
ATOM 665 N N . GLU A 1 81 ? 24.968 -8.837 -21.170 1.00 84.88 81 GLU A N 1
ATOM 666 C CA . GLU A 1 81 ? 25.310 -8.747 -19.749 1.00 84.88 81 GLU A CA 1
ATOM 667 C C . GLU A 1 81 ? 24.564 -7.591 -19.073 1.00 84.88 81 GLU A C 1
ATOM 669 O O . GLU A 1 81 ? 23.956 -7.781 -18.017 1.00 84.88 81 GLU A O 1
ATOM 674 N N . ALA A 1 82 ? 24.518 -6.423 -19.717 1.00 81.12 82 ALA A N 1
ATOM 675 C CA . ALA A 1 82 ? 23.737 -5.275 -19.272 1.00 81.12 82 ALA A CA 1
ATOM 676 C C . ALA A 1 82 ? 22.238 -5.603 -19.182 1.00 81.12 82 ALA A C 1
ATOM 678 O O . ALA A 1 82 ? 21.590 -5.255 -18.191 1.00 81.12 82 ALA A O 1
ATOM 679 N N . ASN A 1 83 ? 21.697 -6.329 -20.167 1.00 80.38 83 ASN A N 1
ATOM 680 C CA . ASN A 1 83 ? 20.299 -6.759 -20.142 1.00 80.38 83 ASN A CA 1
ATOM 681 C C . ASN A 1 83 ? 20.017 -7.691 -18.952 1.00 80.38 83 ASN A C 1
ATOM 683 O O . ASN A 1 83 ? 19.064 -7.479 -18.210 1.00 80.38 83 ASN A O 1
ATOM 687 N N . LYS A 1 84 ? 20.909 -8.654 -18.688 1.00 86.75 84 LYS A N 1
ATOM 688 C CA . LYS A 1 84 ? 20.785 -9.551 -17.531 1.00 86.75 84 LYS A CA 1
ATOM 689 C C . LYS A 1 84 ? 20.850 -8.806 -16.193 1.00 86.75 84 LYS A C 1
ATOM 691 O O . LYS A 1 84 ? 20.182 -9.194 -15.238 1.00 86.75 84 LYS A O 1
ATOM 696 N N . ILE A 1 85 ? 21.667 -7.756 -16.090 1.00 86.94 85 ILE A N 1
ATOM 697 C CA . ILE A 1 85 ? 21.733 -6.914 -14.886 1.00 86.94 85 ILE A CA 1
ATOM 698 C C . ILE A 1 85 ? 20.410 -6.170 -14.675 1.00 86.94 85 ILE A C 1
ATOM 700 O O . ILE A 1 85 ? 19.928 -6.121 -13.544 1.00 86.94 85 ILE A O 1
ATOM 704 N N . ILE A 1 86 ? 19.825 -5.616 -15.739 1.00 85.31 86 ILE A N 1
ATOM 705 C CA . ILE A 1 86 ? 18.523 -4.940 -15.692 1.00 85.31 86 ILE A CA 1
ATOM 706 C C . ILE A 1 86 ? 17.424 -5.913 -15.260 1.00 85.31 86 ILE A C 1
ATOM 708 O O . ILE A 1 86 ? 16.701 -5.607 -14.315 1.00 85.31 86 ILE A O 1
ATOM 712 N N . ASP A 1 87 ? 17.351 -7.094 -15.874 1.00 85.75 87 ASP A N 1
ATOM 713 C CA . ASP A 1 87 ? 16.351 -8.111 -15.532 1.00 85.75 87 ASP A CA 1
ATOM 714 C C . ASP A 1 87 ? 16.444 -8.499 -14.044 1.00 85.75 87 ASP A C 1
ATOM 716 O O . ASP A 1 87 ? 15.450 -8.459 -13.323 1.00 85.75 87 ASP A O 1
ATOM 720 N N . ASN A 1 88 ? 17.659 -8.738 -13.531 1.00 89.19 88 ASN A N 1
ATOM 721 C CA . ASN A 1 88 ? 17.865 -9.031 -12.107 1.00 89.19 88 ASN A CA 1
ATOM 722 C C . ASN A 1 88 ? 17.429 -7.879 -11.185 1.00 89.19 88 ASN A C 1
ATOM 724 O O . ASN A 1 88 ? 16.963 -8.122 -10.071 1.00 89.19 88 ASN A O 1
ATOM 728 N N . LYS A 1 89 ? 17.620 -6.619 -11.605 1.00 89.19 89 LYS A N 1
ATOM 729 C CA . LYS A 1 89 ? 17.162 -5.453 -10.834 1.00 89.19 89 LYS A CA 1
ATOM 730 C C . LYS A 1 89 ? 15.638 -5.416 -10.778 1.00 89.19 89 LYS A C 1
ATOM 732 O O . LYS A 1 89 ? 15.098 -5.170 -9.705 1.00 89.19 89 LYS A O 1
ATOM 737 N N . ILE A 1 90 ? 14.968 -5.671 -11.900 1.00 88.38 90 ILE A N 1
ATOM 738 C CA . ILE A 1 90 ? 13.504 -5.714 -11.988 1.00 88.38 90 ILE A CA 1
ATOM 739 C C . ILE A 1 90 ? 12.951 -6.808 -11.069 1.00 88.38 90 ILE A C 1
ATOM 741 O O . ILE A 1 90 ? 12.116 -6.515 -10.212 1.00 88.38 90 ILE A O 1
ATOM 745 N N . ASP A 1 91 ? 13.475 -8.029 -11.185 1.00 89.62 91 ASP A N 1
ATOM 746 C CA . ASP A 1 91 ? 13.058 -9.170 -10.362 1.00 89.62 91 ASP A CA 1
ATOM 747 C C . ASP A 1 91 ? 13.218 -8.871 -8.867 1.00 89.62 91 ASP A C 1
ATOM 749 O O . ASP A 1 91 ? 12.293 -9.081 -8.082 1.00 89.62 91 ASP A O 1
ATOM 753 N N . PHE A 1 92 ? 14.355 -8.289 -8.473 1.00 93.06 92 PHE A N 1
ATOM 754 C CA . PHE A 1 92 ? 14.601 -7.906 -7.084 1.00 93.06 92 PHE A CA 1
ATOM 755 C C . PHE A 1 92 ? 13.568 -6.899 -6.555 1.00 93.06 92 PHE A C 1
ATOM 757 O O . PHE A 1 92 ? 13.080 -7.052 -5.434 1.00 93.06 92 PHE A O 1
ATOM 764 N N . GLN A 1 93 ? 13.212 -5.878 -7.342 1.00 92.38 93 GLN A N 1
ATOM 765 C CA . GLN A 1 93 ? 12.211 -4.892 -6.917 1.00 92.38 93 GLN A CA 1
ATOM 766 C C . GLN A 1 93 ? 10.816 -5.513 -6.787 1.00 92.38 93 GLN A C 1
ATOM 768 O O . GLN A 1 93 ? 10.095 -5.211 -5.832 1.00 92.38 93 GLN A O 1
ATOM 773 N N . PHE A 1 94 ? 10.440 -6.409 -7.702 1.00 91.31 94 PHE A N 1
ATOM 774 C CA . PHE A 1 94 ? 9.166 -7.117 -7.609 1.00 91.31 94 PHE A CA 1
ATOM 775 C C . PHE A 1 94 ? 9.104 -8.065 -6.410 1.00 91.31 94 PHE A C 1
ATOM 777 O O . PHE A 1 94 ? 8.063 -8.134 -5.750 1.00 91.31 94 PHE A O 1
ATOM 784 N N . ASP A 1 95 ? 10.197 -8.756 -6.092 1.00 92.62 95 ASP A N 1
ATOM 785 C CA . ASP A 1 95 ? 10.275 -9.632 -4.924 1.00 92.62 95 ASP A CA 1
ATOM 786 C C . ASP A 1 95 ? 10.152 -8.845 -3.610 1.00 92.62 95 ASP A C 1
ATOM 788 O O . ASP A 1 95 ? 9.372 -9.224 -2.729 1.00 92.62 95 ASP A O 1
ATOM 792 N N . GLU A 1 96 ? 10.850 -7.713 -3.485 1.00 92.88 96 GLU A N 1
ATOM 793 C CA . GLU A 1 96 ? 10.745 -6.837 -2.309 1.00 92.88 96 GLU A CA 1
ATOM 794 C C . GLU A 1 96 ? 9.332 -6.252 -2.150 1.00 92.88 96 GLU A C 1
ATOM 796 O O . GLU A 1 96 ? 8.789 -6.195 -1.036 1.00 92.88 96 GLU A O 1
ATOM 801 N N . PHE A 1 97 ? 8.686 -5.881 -3.259 1.00 94.00 97 PHE A N 1
ATOM 802 C CA . PHE A 1 97 ? 7.299 -5.428 -3.237 1.00 94.00 97 PHE A CA 1
ATOM 803 C C . PHE A 1 97 ? 6.344 -6.541 -2.785 1.00 94.00 97 PHE A C 1
ATOM 805 O O . PHE A 1 97 ? 5.562 -6.347 -1.850 1.00 94.00 97 PHE A O 1
ATOM 812 N N . ARG A 1 98 ? 6.440 -7.737 -3.379 1.00 92.06 98 ARG A N 1
ATOM 813 C CA . ARG A 1 98 ? 5.614 -8.898 -3.007 1.00 92.06 98 ARG A CA 1
ATOM 814 C C . ARG A 1 98 ? 5.763 -9.268 -1.541 1.00 92.06 98 ARG A C 1
ATOM 816 O O . ARG A 1 98 ? 4.772 -9.535 -0.862 1.00 92.06 98 ARG A O 1
ATOM 823 N N . LYS A 1 99 ? 6.991 -9.245 -1.030 1.00 93.50 99 LYS A N 1
ATOM 824 C CA . LYS A 1 99 ? 7.259 -9.464 0.389 1.00 93.50 99 LYS A CA 1
ATOM 825 C C . LYS A 1 99 ? 6.537 -8.433 1.257 1.00 93.50 99 LYS A C 1
ATOM 827 O O . LYS A 1 99 ? 5.883 -8.816 2.225 1.00 93.50 99 LYS A O 1
ATOM 832 N N . SER A 1 100 ? 6.573 -7.153 0.878 1.00 93.31 100 SER A N 1
ATOM 833 C CA . SER A 1 100 ? 5.824 -6.105 1.583 1.00 93.31 100 SER A CA 1
ATOM 834 C C . SER A 1 100 ? 4.316 -6.366 1.582 1.00 93.31 100 SER A C 1
ATOM 836 O O . SER A 1 100 ? 3.689 -6.216 2.634 1.00 93.31 100 SER A O 1
ATOM 838 N N . VAL A 1 101 ? 3.744 -6.803 0.452 1.00 91.94 101 VAL A N 1
ATOM 839 C CA . VAL A 1 101 ? 2.326 -7.204 0.348 1.00 91.94 101 VAL A CA 1
ATOM 840 C C . VAL A 1 101 ? 2.000 -8.329 1.327 1.00 91.94 101 VAL A C 1
ATOM 842 O O . VAL A 1 101 ? 1.073 -8.200 2.125 1.00 91.94 101 VAL A O 1
ATOM 845 N N . ILE A 1 102 ? 2.794 -9.400 1.341 1.00 91.75 102 ILE A N 1
ATOM 846 C CA . ILE A 1 102 ? 2.588 -10.545 2.240 1.00 91.75 102 ILE A CA 1
ATOM 847 C C . ILE A 1 102 ? 2.671 -10.124 3.714 1.00 91.75 102 ILE A C 1
ATOM 849 O O . ILE A 1 102 ? 1.831 -10.523 4.518 1.00 91.75 102 ILE A O 1
ATOM 853 N N . GLU A 1 103 ? 3.654 -9.299 4.079 1.00 91.69 103 GLU A N 1
ATOM 854 C CA . GLU A 1 103 ? 3.873 -8.881 5.469 1.00 91.69 103 GLU A CA 1
ATOM 855 C C . GLU A 1 103 ? 2.774 -7.956 6.013 1.00 91.69 103 GLU A C 1
ATOM 857 O O . GLU A 1 103 ? 2.551 -7.912 7.225 1.00 91.69 103 GLU A O 1
ATOM 862 N N . ASN A 1 104 ? 2.091 -7.206 5.144 1.00 91.12 104 ASN A N 1
ATOM 863 C CA . ASN A 1 104 ? 1.184 -6.132 5.558 1.00 91.12 104 ASN A CA 1
ATOM 864 C C . ASN A 1 104 ? -0.279 -6.338 5.128 1.00 91.12 104 ASN A C 1
ATOM 866 O O . ASN A 1 104 ? -1.137 -5.553 5.526 1.00 91.12 104 ASN A O 1
ATOM 870 N N . SER A 1 105 ? -0.598 -7.394 4.378 1.00 88.50 105 SER A N 1
ATOM 871 C CA . SER A 1 105 ? -1.964 -7.679 3.910 1.00 88.50 105 SER A CA 1
ATOM 872 C C . SER A 1 105 ? -2.924 -8.100 5.026 1.00 88.50 105 SER A C 1
ATOM 874 O O . SER A 1 105 ? -4.099 -7.756 4.977 1.00 88.50 105 SER A O 1
ATOM 876 N N . LEU A 1 106 ? -2.440 -8.778 6.075 1.00 88.31 106 LEU A N 1
ATOM 877 C CA . LEU A 1 106 ? -3.285 -9.405 7.107 1.00 88.31 106 LEU A CA 1
ATOM 878 C C . LEU A 1 106 ? -4.273 -8.444 7.794 1.00 88.31 106 LEU A C 1
ATOM 880 O O . LEU A 1 106 ? -5.347 -8.855 8.232 1.00 88.31 106 LEU A O 1
ATOM 884 N N . PHE A 1 107 ? -3.896 -7.175 7.933 1.00 84.50 107 PHE A N 1
ATOM 885 C CA . PHE A 1 107 ? -4.703 -6.172 8.630 1.00 84.50 107 PHE A CA 1
ATOM 886 C C . PHE A 1 107 ? -5.609 -5.373 7.691 1.00 84.50 107 PHE A C 1
ATOM 888 O O . PHE A 1 107 ? -6.399 -4.555 8.168 1.00 84.50 107 PHE A O 1
ATOM 895 N N . LEU A 1 108 ? -5.506 -5.592 6.379 1.00 87.00 108 LEU A N 1
ATOM 896 C CA . LEU A 1 108 ? -6.243 -4.844 5.373 1.00 87.00 108 LEU A CA 1
ATOM 897 C C . LEU A 1 108 ? -7.465 -5.618 4.872 1.00 87.00 108 LEU A C 1
ATOM 899 O O . LEU A 1 108 ? -7.467 -6.847 4.847 1.00 87.00 108 LEU A O 1
ATOM 903 N N . PRO A 1 109 ? -8.536 -4.911 4.482 1.00 87.81 109 PRO A N 1
ATOM 904 C CA . PRO A 1 109 ? -9.676 -5.543 3.844 1.00 87.81 109 PRO A CA 1
ATOM 905 C C . PRO A 1 109 ? -9.311 -6.060 2.445 1.00 87.81 109 PRO A C 1
ATOM 907 O O . PRO A 1 109 ? -8.509 -5.444 1.741 1.00 87.81 109 PRO A O 1
ATOM 910 N N . GLN A 1 110 ? -9.963 -7.146 2.023 1.00 88.31 110 GLN A N 1
ATOM 911 C CA . GLN A 1 110 ? -9.669 -7.824 0.756 1.00 88.31 110 GLN A CA 1
ATOM 912 C C . GLN A 1 110 ? -9.757 -6.895 -0.458 1.00 88.31 110 GLN A C 1
ATOM 914 O O . GLN A 1 110 ? -8.859 -6.909 -1.281 1.00 88.31 110 GLN A O 1
ATOM 919 N N . ASN A 1 111 ? -10.749 -6.002 -0.519 1.00 91.12 111 ASN A N 1
ATOM 920 C CA . ASN A 1 111 ? -10.887 -5.071 -1.641 1.00 91.12 111 ASN A CA 1
ATOM 921 C C . ASN A 1 111 ? -9.698 -4.106 -1.794 1.00 91.12 111 ASN A C 1
ATOM 923 O O . ASN A 1 111 ? -9.503 -3.572 -2.873 1.00 91.12 111 ASN A O 1
ATOM 927 N N . ILE A 1 112 ? -8.930 -3.837 -0.732 1.00 90.81 112 ILE A N 1
ATOM 928 C CA . ILE A 1 112 ? -7.700 -3.035 -0.827 1.00 90.81 112 ILE A CA 1
ATOM 929 C C . ILE A 1 112 ? -6.549 -3.905 -1.338 1.00 90.81 112 ILE A C 1
ATOM 931 O O . ILE A 1 112 ? -5.733 -3.440 -2.125 1.00 90.81 112 ILE A O 1
ATOM 935 N N . ILE A 1 113 ? -6.493 -5.164 -0.899 1.00 90.94 113 ILE A N 1
ATOM 936 C CA . ILE A 1 113 ? -5.487 -6.134 -1.344 1.00 90.94 113 ILE A CA 1
ATOM 937 C C . ILE A 1 113 ? -5.662 -6.422 -2.837 1.00 90.94 113 ILE A C 1
ATOM 939 O O . ILE A 1 113 ? -4.688 -6.324 -3.571 1.00 90.94 113 ILE A O 1
ATOM 943 N N . ASP A 1 114 ? -6.892 -6.674 -3.286 1.00 91.44 114 ASP A N 1
ATOM 944 C CA . ASP A 1 114 ? -7.222 -6.933 -4.692 1.00 91.44 114 ASP A CA 1
ATOM 945 C C . ASP A 1 114 ? -6.767 -5.773 -5.595 1.00 91.44 114 ASP A C 1
ATOM 947 O O . ASP A 1 114 ? -6.238 -5.982 -6.681 1.00 91.44 114 ASP A O 1
ATOM 951 N N . GLU A 1 115 ? -6.917 -4.529 -5.133 1.00 92.19 115 GLU A N 1
ATOM 952 C CA . GLU A 1 115 ? -6.489 -3.339 -5.877 1.00 92.19 115 GLU A CA 1
ATOM 953 C C . GLU A 1 115 ? -4.961 -3.178 -5.916 1.0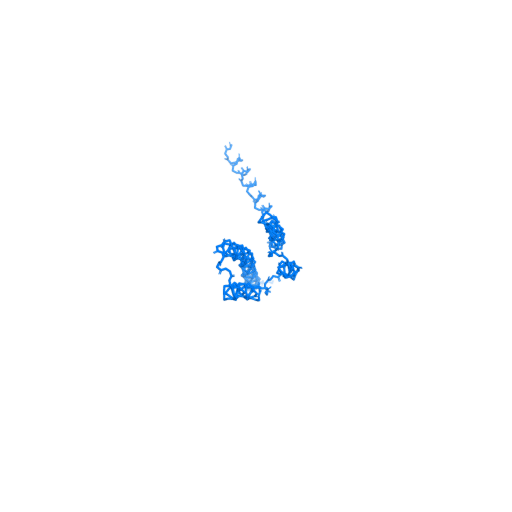0 92.19 115 GLU A C 1
ATOM 955 O O . GLU A 1 115 ? -4.411 -2.723 -6.919 1.00 92.19 115 GLU A O 1
ATOM 960 N N . ILE A 1 116 ? -4.264 -3.585 -4.850 1.00 92.31 116 ILE A N 1
ATOM 961 C CA . ILE A 1 116 ? -2.795 -3.644 -4.807 1.00 92.31 116 ILE A CA 1
ATOM 962 C C . ILE A 1 116 ? -2.266 -4.755 -5.725 1.00 92.31 116 ILE A C 1
ATOM 964 O O . ILE A 1 116 ? -1.248 -4.570 -6.391 1.00 92.31 116 ILE A O 1
ATOM 968 N N . GLU A 1 117 ? -2.948 -5.899 -5.782 1.00 89.56 117 GLU A N 1
ATOM 969 C CA . GLU A 1 117 ? -2.623 -6.985 -6.709 1.00 89.56 117 GLU A CA 1
ATOM 970 C C . GLU A 1 117 ? -2.860 -6.556 -8.158 1.00 89.56 117 GLU A C 1
ATOM 972 O O . GLU A 1 117 ? -1.964 -6.716 -8.981 1.00 89.56 117 GLU A O 1
ATOM 977 N N . ALA A 1 118 ? -3.983 -5.899 -8.456 1.00 89.81 118 ALA A N 1
ATOM 978 C CA . ALA A 1 118 ? -4.242 -5.335 -9.779 1.00 89.81 118 ALA A CA 1
ATOM 979 C C . ALA A 1 118 ? -3.168 -4.310 -10.187 1.00 89.81 118 ALA A C 1
ATOM 981 O O . ALA A 1 118 ? -2.689 -4.325 -11.318 1.00 89.81 118 ALA A O 1
ATOM 982 N N . PHE A 1 119 ? -2.737 -3.447 -9.259 1.00 91.12 119 PHE A N 1
ATOM 983 C CA . PHE A 1 119 ? -1.607 -2.538 -9.480 1.00 91.12 119 PHE A CA 1
ATOM 984 C C . PHE A 1 119 ? -0.314 -3.290 -9.842 1.00 91.12 119 PHE A C 1
ATOM 986 O O . PHE A 1 119 ? 0.419 -2.862 -10.729 1.00 91.12 119 PHE A O 1
ATOM 993 N N . TYR A 1 120 ? -0.031 -4.413 -9.180 1.00 88.12 120 TYR A N 1
ATOM 994 C CA . TYR A 1 120 ? 1.123 -5.251 -9.500 1.00 88.12 120 TYR A CA 1
ATOM 995 C C . TYR A 1 120 ? 0.991 -5.920 -10.875 1.00 88.12 120 TYR A C 1
ATOM 997 O O . TYR A 1 120 ? 1.957 -5.957 -11.634 1.00 88.12 120 TYR A O 1
ATOM 1005 N N . GLU A 1 121 ? -0.195 -6.421 -11.216 1.00 86.88 121 GLU A N 1
ATOM 1006 C CA . GLU A 1 121 ? -0.466 -7.091 -12.493 1.00 86.88 121 GLU A CA 1
ATOM 1007 C C . GLU A 1 121 ? -0.323 -6.153 -13.696 1.00 86.88 121 GLU A C 1
ATOM 1009 O O . GLU A 1 121 ? 0.175 -6.584 -14.737 1.00 86.88 121 GLU A O 1
ATOM 1014 N N . MET A 1 122 ? -0.634 -4.862 -13.537 1.00 85.38 122 MET A N 1
ATOM 1015 C CA . MET A 1 122 ? -0.453 -3.847 -14.585 1.00 85.38 122 MET A CA 1
ATOM 1016 C C . MET A 1 122 ? 0.976 -3.832 -15.162 1.00 85.38 122 MET A C 1
ATOM 1018 O O . MET A 1 122 ? 1.138 -3.654 -16.368 1.00 85.38 122 MET A O 1
ATOM 1022 N N . PHE A 1 123 ? 2.008 -4.110 -14.353 1.00 81.56 123 PHE A N 1
ATOM 1023 C CA . PHE A 1 123 ? 3.395 -4.194 -14.834 1.00 81.56 123 PHE A CA 1
ATOM 1024 C C . PHE A 1 123 ? 3.647 -5.365 -15.803 1.00 81.56 123 PHE A C 1
ATOM 1026 O O . PHE A 1 123 ? 4.597 -5.317 -16.585 1.00 81.56 123 PHE A O 1
ATOM 1033 N N . PHE A 1 124 ? 2.827 -6.419 -15.756 1.00 76.75 124 PHE A N 1
ATOM 1034 C CA . PHE A 1 124 ? 2.970 -7.625 -16.580 1.00 76.75 124 PHE A CA 1
ATOM 1035 C C . PHE A 1 124 ? 2.007 -7.660 -17.769 1.00 76.75 124 PHE A C 1
ATOM 1037 O O . PHE A 1 124 ? 2.287 -8.344 -18.755 1.00 76.75 124 PHE A O 1
ATOM 1044 N N . GLU A 1 125 ? 0.883 -6.946 -17.698 1.00 68.12 125 GLU A N 1
ATOM 1045 C CA . GLU A 1 125 ? -0.109 -6.896 -18.779 1.00 68.12 125 GLU A CA 1
ATOM 1046 C C . GLU A 1 125 ? 0.405 -6.130 -20.009 1.00 68.12 125 GLU A C 1
ATOM 1048 O O . GLU A 1 125 ? 0.136 -6.513 -21.152 1.00 68.12 125 GLU A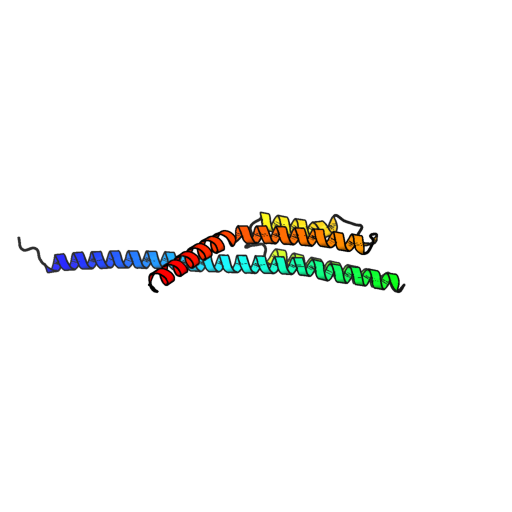 O 1
ATOM 1053 N N . GLU A 1 126 ? 1.229 -5.103 -19.806 1.00 57.59 126 GLU A N 1
ATOM 1054 C CA . GLU A 1 126 ? 1.752 -4.267 -20.886 1.00 57.59 126 GLU A CA 1
ATOM 1055 C C . GLU A 1 126 ? 3.184 -4.650 -21.289 1.00 57.59 126 GLU A C 1
ATOM 1057 O O . GLU A 1 126 ? 4.177 -3.970 -21.052 1.00 57.59 126 GLU A O 1
ATOM 1062 N N . THR A 1 127 ? 3.298 -5.773 -21.990 1.00 49.75 127 THR A N 1
ATOM 1063 C CA . THR A 1 127 ? 4.560 -6.364 -22.482 1.00 49.75 127 THR A CA 1
ATOM 1064 C C . THR A 1 127 ? 5.310 -5.563 -23.578 1.00 49.75 127 THR A C 1
ATOM 1066 O O . THR A 1 127 ? 6.004 -6.152 -24.407 1.00 49.75 127 THR A O 1
ATOM 1069 N N . ASN A 1 128 ? 5.240 -4.223 -23.627 1.00 50.38 128 ASN A N 1
ATOM 1070 C CA . ASN A 1 128 ? 5.922 -3.417 -24.662 1.00 50.38 128 ASN A CA 1
ATOM 1071 C C . ASN A 1 128 ? 6.572 -2.087 -24.207 1.00 50.38 128 ASN A C 1
ATOM 1073 O O . ASN A 1 128 ? 6.937 -1.295 -25.079 1.00 50.38 128 ASN A O 1
ATOM 1077 N N . PHE A 1 129 ? 6.843 -1.857 -22.913 1.00 55.34 129 PHE A N 1
ATOM 1078 C CA . PHE A 1 129 ? 7.541 -0.634 -22.434 1.00 55.34 129 PHE A CA 1
ATOM 1079 C C . PHE A 1 129 ? 8.832 -0.300 -23.184 1.00 55.34 129 PHE A C 1
ATOM 1081 O O . PHE A 1 129 ? 9.201 0.853 -23.358 1.00 55.34 129 PHE A O 1
ATOM 1088 N N . VAL A 1 130 ? 9.512 -1.327 -23.685 1.00 51.78 130 VAL A N 1
ATOM 1089 C CA . VAL A 1 130 ? 10.815 -1.219 -24.343 1.00 51.78 130 VAL A CA 1
ATOM 1090 C C . VAL A 1 130 ? 10.728 -0.618 -25.761 1.00 51.78 130 VAL A C 1
ATOM 1092 O O . VAL A 1 130 ? 11.766 -0.312 -26.354 1.00 51.78 130 VAL A O 1
ATOM 1095 N N . LYS A 1 131 ? 9.519 -0.460 -26.325 1.00 52.12 131 LYS A N 1
ATOM 1096 C CA . LYS A 1 131 ? 9.289 0.039 -27.696 1.00 52.12 131 LYS A CA 1
ATOM 1097 C C . LYS A 1 131 ? 8.652 1.428 -27.776 1.00 52.12 131 LYS A C 1
ATOM 1099 O O . LYS A 1 131 ? 8.641 1.984 -28.872 1.00 52.12 131 LYS A O 1
ATOM 1104 N N . GLY A 1 132 ? 8.124 1.948 -26.670 1.00 61.06 132 GLY A N 1
ATOM 1105 C CA . GLY A 1 132 ? 7.489 3.264 -26.633 1.00 61.06 132 GLY A CA 1
ATOM 1106 C C . GLY A 1 132 ? 8.498 4.412 -26.599 1.00 61.06 132 GLY A C 1
ATOM 1107 O O . GLY A 1 132 ? 9.673 4.223 -26.269 1.00 61.06 132 GLY A O 1
ATOM 1108 N N . SER A 1 133 ? 8.048 5.614 -26.951 1.00 67.69 133 SER A N 1
ATOM 1109 C CA . SER A 1 133 ? 8.809 6.841 -26.702 1.00 67.69 133 SER A CA 1
ATOM 1110 C C . SER A 1 133 ? 8.902 7.117 -25.191 1.00 67.69 133 SER A C 1
ATOM 1112 O O . SER A 1 133 ? 8.102 6.622 -24.398 1.00 67.69 133 SER A O 1
ATOM 1114 N N . LYS A 1 134 ? 9.870 7.939 -24.762 1.00 69.69 134 LYS A N 1
ATOM 1115 C CA . LYS A 1 134 ? 9.984 8.343 -23.346 1.00 69.69 134 LYS A CA 1
ATOM 1116 C C . LYS A 1 134 ? 8.721 9.062 -22.841 1.00 69.69 134 LYS A C 1
ATOM 1118 O O . LYS A 1 134 ? 8.398 8.968 -21.664 1.00 69.69 134 LYS A O 1
ATOM 1123 N N . GLU A 1 135 ? 8.011 9.758 -23.725 1.00 72.62 135 GLU A N 1
ATOM 1124 C CA . GLU A 1 135 ? 6.747 10.435 -23.409 1.00 72.62 135 GLU A CA 1
ATOM 1125 C C . GLU A 1 135 ? 5.615 9.428 -23.166 1.00 72.62 135 GLU A C 1
ATOM 1127 O O . GLU A 1 135 ? 4.932 9.536 -22.156 1.00 72.62 135 GLU A O 1
ATOM 1132 N N . GLU A 1 136 ? 5.493 8.387 -23.997 1.00 72.88 136 GLU A N 1
ATOM 1133 C CA . GLU A 1 136 ? 4.499 7.313 -23.809 1.00 72.88 136 GLU A CA 1
ATOM 1134 C C . GLU A 1 136 ? 4.708 6.550 -22.491 1.00 72.88 136 GLU A C 1
ATOM 1136 O O . GLU A 1 136 ? 3.754 6.112 -21.854 1.00 72.88 136 GLU A O 1
ATOM 1141 N N . ILE A 1 137 ? 5.961 6.419 -22.055 1.00 73.94 137 ILE A N 1
ATOM 1142 C CA . ILE A 1 137 ? 6.313 5.784 -20.781 1.00 73.94 137 ILE A CA 1
ATOM 1143 C C . ILE A 1 137 ? 5.959 6.679 -19.589 1.00 73.94 137 ILE A C 1
ATOM 1145 O O . ILE A 1 137 ? 5.525 6.172 -18.559 1.00 73.94 137 ILE A O 1
ATOM 1149 N N . ASN A 1 138 ? 6.115 7.999 -19.709 1.00 74.19 138 ASN A N 1
ATOM 1150 C CA . ASN A 1 138 ? 5.715 8.925 -18.648 1.00 74.19 138 ASN A CA 1
ATOM 1151 C C . ASN A 1 138 ? 4.192 8.941 -18.465 1.00 74.19 138 ASN A C 1
ATOM 1153 O O . ASN A 1 138 ? 3.730 8.801 -17.336 1.00 74.19 138 ASN A O 1
ATOM 1157 N N . ASP A 1 139 ? 3.432 9.011 -19.562 1.00 77.44 139 ASP A N 1
ATOM 1158 C CA . ASP A 1 139 ? 1.964 8.921 -19.526 1.00 77.44 139 ASP A CA 1
ATOM 1159 C C . ASP A 1 139 ? 1.504 7.584 -18.916 1.00 77.44 139 ASP A C 1
ATOM 1161 O O . ASP A 1 139 ? 0.494 7.502 -18.218 1.00 77.44 139 ASP A O 1
ATOM 1165 N N . TYR A 1 140 ? 2.275 6.516 -19.132 1.00 77.12 140 TYR A N 1
ATOM 1166 C CA . TYR A 1 140 ? 2.016 5.227 -18.508 1.00 77.12 140 TYR A CA 1
ATOM 1167 C C . TYR A 1 140 ? 2.240 5.237 -16.986 1.00 77.12 140 TYR A C 1
ATOM 1169 O O . TYR A 1 140 ? 1.466 4.641 -16.234 1.00 77.12 140 TYR A O 1
ATOM 1177 N N . PHE A 1 141 ? 3.260 5.950 -16.505 1.00 82.50 141 PHE A N 1
ATOM 1178 C CA . PHE A 1 141 ? 3.478 6.116 -15.070 1.00 82.50 141 PHE A CA 1
ATOM 1179 C C . PHE A 1 141 ? 2.389 6.938 -14.382 1.00 82.50 141 PHE A C 1
ATOM 1181 O O . PHE A 1 141 ? 2.070 6.648 -13.227 1.00 82.50 141 PHE A O 1
ATOM 1188 N N . ASP A 1 142 ? 1.768 7.879 -15.088 1.00 84.56 142 ASP A N 1
ATOM 1189 C CA . ASP A 1 142 ? 0.614 8.613 -14.568 1.00 84.56 142 ASP A CA 1
ATOM 1190 C C . ASP A 1 142 ? -0.562 7.663 -14.266 1.00 84.56 142 ASP A C 1
ATOM 1192 O O . ASP A 1 142 ? -1.154 7.751 -13.191 1.00 84.56 142 ASP A O 1
ATOM 1196 N N . ASN A 1 143 ? -0.817 6.653 -15.111 1.00 85.25 143 ASN A N 1
ATOM 1197 C CA . ASN A 1 143 ? -1.857 5.644 -14.844 1.00 85.25 143 ASN A CA 1
ATOM 1198 C C . ASN A 1 143 ? -1.596 4.843 -13.554 1.00 85.25 143 ASN A C 1
ATOM 1200 O O . ASN A 1 143 ? -2.528 4.490 -12.826 1.00 85.25 143 ASN A O 1
ATOM 1204 N N . PHE A 1 144 ? -0.333 4.542 -13.245 1.00 88.00 144 PHE A N 1
ATOM 1205 C CA . PHE A 1 144 ? 0.014 3.889 -11.983 1.00 88.00 144 PHE A CA 1
ATOM 1206 C C . PHE A 1 144 ? -0.176 4.806 -10.778 1.00 88.00 144 PHE A C 1
ATOM 1208 O O . PHE A 1 144 ? -0.603 4.341 -9.719 1.00 88.00 144 PHE A O 1
ATOM 1215 N N . LEU A 1 145 ? 0.149 6.092 -10.915 1.00 88.88 145 LEU A N 1
ATOM 1216 C CA . LEU A 1 145 ? -0.060 7.072 -9.853 1.00 88.88 145 LEU A CA 1
ATOM 1217 C C . LEU A 1 145 ? -1.550 7.242 -9.553 1.00 88.88 145 LEU A C 1
ATOM 1219 O O . LEU A 1 145 ? -1.929 7.193 -8.382 1.00 88.88 145 LEU A O 1
ATOM 1223 N N . ASP A 1 146 ? -2.390 7.314 -10.586 1.00 89.69 146 ASP A N 1
ATOM 1224 C CA . ASP A 1 146 ? -3.849 7.327 -10.449 1.00 89.69 146 ASP A CA 1
ATOM 1225 C C . ASP A 1 146 ? -4.349 6.071 -9.716 1.00 89.69 146 ASP A C 1
ATOM 1227 O O . ASP A 1 146 ? -5.208 6.139 -8.829 1.00 89.69 146 ASP A O 1
ATOM 1231 N N . LYS A 1 147 ? -3.767 4.903 -10.022 1.00 90.25 147 LYS A N 1
ATOM 1232 C CA . LYS A 1 147 ? -4.096 3.652 -9.328 1.00 90.25 147 LYS A CA 1
ATOM 1233 C C . LYS A 1 147 ? -3.693 3.684 -7.851 1.00 90.25 147 LYS A C 1
ATOM 1235 O O . LYS A 1 147 ? -4.485 3.286 -6.995 1.00 90.25 147 LYS A O 1
ATOM 1240 N N . ILE A 1 148 ? -2.501 4.191 -7.529 1.00 91.88 148 ILE A N 1
ATOM 1241 C CA . ILE A 1 148 ? -2.056 4.384 -6.140 1.00 91.88 148 ILE A CA 1
ATOM 1242 C C . ILE A 1 148 ? -2.974 5.361 -5.403 1.00 91.88 148 ILE A C 1
ATOM 1244 O O . ILE A 1 148 ? -3.298 5.128 -4.235 1.00 91.88 148 ILE A O 1
ATOM 1248 N N . GLU A 1 149 ? -3.411 6.438 -6.056 1.00 90.56 149 GLU A N 1
ATOM 1249 C CA . GLU A 1 149 ? -4.345 7.390 -5.460 1.00 90.56 149 GLU A CA 1
ATOM 1250 C C . GLU A 1 149 ? -5.687 6.719 -5.145 1.00 90.56 149 GLU A C 1
ATOM 1252 O O . GLU A 1 149 ? -6.177 6.843 -4.020 1.00 90.56 149 GLU A O 1
ATOM 1257 N N . SER A 1 150 ? -6.214 5.900 -6.059 1.00 91.06 150 SER A N 1
ATOM 1258 C CA . SER A 1 150 ? -7.419 5.098 -5.817 1.00 91.06 150 SER A CA 1
ATOM 1259 C C . SER A 1 150 ? -7.270 4.152 -4.612 1.00 91.06 150 SER A C 1
ATOM 1261 O O . SER A 1 150 ? -8.135 4.115 -3.730 1.00 91.06 150 SER A O 1
ATOM 1263 N N . ILE A 1 151 ? -6.135 3.451 -4.492 1.00 91.81 151 ILE A N 1
ATOM 1264 C CA . ILE A 1 151 ? -5.824 2.606 -3.324 1.00 91.81 151 ILE A CA 1
ATOM 1265 C C . ILE A 1 151 ? -5.777 3.455 -2.042 1.00 91.81 151 ILE A C 1
ATOM 1267 O O . ILE A 1 151 ? -6.326 3.070 -1.003 1.00 91.81 151 ILE A O 1
ATOM 1271 N N . ALA A 1 152 ? -5.157 4.636 -2.096 1.00 91.06 152 ALA A N 1
ATOM 1272 C CA . ALA A 1 152 ? -5.074 5.546 -0.960 1.00 91.06 152 ALA A CA 1
ATOM 1273 C C . ALA A 1 152 ? -6.456 6.064 -0.523 1.00 91.06 152 ALA A C 1
ATOM 1275 O O . ALA A 1 152 ? -6.704 6.210 0.679 1.00 91.06 152 ALA A O 1
ATOM 1276 N N . GLU A 1 153 ? -7.369 6.317 -1.460 1.00 90.25 153 GLU A N 1
ATOM 1277 C CA . GLU A 1 153 ? -8.756 6.682 -1.164 1.00 90.25 153 GLU A CA 1
ATOM 1278 C C . GLU A 1 153 ? -9.515 5.548 -0.469 1.00 90.25 153 GLU A C 1
ATOM 1280 O O . GLU A 1 153 ? -10.158 5.786 0.560 1.00 90.25 153 GLU A O 1
ATOM 1285 N N . LEU A 1 154 ? -9.378 4.308 -0.949 1.00 90.31 154 LEU A N 1
ATOM 1286 C CA . LEU A 1 154 ? -9.979 3.134 -0.308 1.00 90.31 154 LEU A CA 1
ATOM 1287 C C . LEU A 1 154 ? -9.484 2.957 1.130 1.00 90.31 154 LEU A C 1
ATOM 1289 O O . LEU A 1 154 ? -10.288 2.748 2.042 1.00 90.31 154 LEU A O 1
ATOM 1293 N N . ILE A 1 155 ? -8.177 3.123 1.352 1.00 89.31 155 ILE A N 1
ATOM 1294 C CA . ILE A 1 155 ? -7.566 3.102 2.686 1.00 89.31 155 ILE A CA 1
ATOM 1295 C C . ILE A 1 155 ? -8.148 4.212 3.570 1.00 89.31 155 ILE A C 1
ATOM 1297 O O . ILE A 1 155 ? -8.517 3.963 4.719 1.00 89.31 155 ILE A O 1
ATOM 1301 N N . ARG A 1 156 ? -8.258 5.450 3.066 1.00 85.62 156 ARG A N 1
ATOM 1302 C CA . ARG A 1 156 ? -8.818 6.580 3.835 1.00 85.62 156 ARG A CA 1
ATOM 1303 C C . ARG A 1 156 ? -10.272 6.342 4.230 1.00 85.62 156 ARG A C 1
ATOM 1305 O O . ARG A 1 156 ? -10.655 6.681 5.357 1.00 85.62 156 ARG A O 1
ATOM 1312 N N . HIS A 1 157 ? -11.064 5.790 3.316 1.00 87.88 157 HIS A N 1
ATOM 1313 C CA . HIS A 1 157 ? -12.461 5.463 3.557 1.00 87.88 157 HIS A CA 1
ATOM 1314 C C . HIS A 1 157 ? -12.597 4.353 4.609 1.00 87.88 157 HIS A C 1
ATOM 1316 O O . HIS A 1 157 ? -13.339 4.517 5.579 1.00 87.88 157 HIS A O 1
ATOM 1322 N N . ASP A 1 158 ? -11.833 3.268 4.474 1.00 85.94 158 ASP A N 1
ATOM 1323 C CA . ASP A 1 158 ? -11.819 2.148 5.420 1.00 85.94 158 ASP A CA 1
ATOM 1324 C C . ASP A 1 158 ? -11.364 2.563 6.832 1.00 85.94 158 ASP A C 1
ATOM 1326 O O . ASP A 1 158 ? -11.999 2.209 7.828 1.00 85.94 158 ASP A O 1
ATOM 1330 N N . LEU A 1 159 ? -10.329 3.399 6.934 1.00 84.56 159 LEU A N 1
ATOM 1331 C CA . LEU A 1 159 ? -9.881 3.971 8.208 1.00 84.56 159 LEU A CA 1
ATOM 1332 C C . LEU A 1 159 ? -10.879 4.994 8.786 1.00 84.56 159 LEU A C 1
ATOM 1334 O O . LEU A 1 159 ? -10.699 5.492 9.899 1.00 84.56 159 LEU A O 1
ATOM 1338 N N . GLY A 1 160 ? -11.941 5.341 8.052 1.00 79.62 160 GLY A N 1
ATOM 1339 C CA . GLY A 1 160 ? -12.947 6.299 8.494 1.00 79.62 160 GLY A CA 1
ATOM 1340 C C . GLY A 1 160 ? -12.371 7.695 8.734 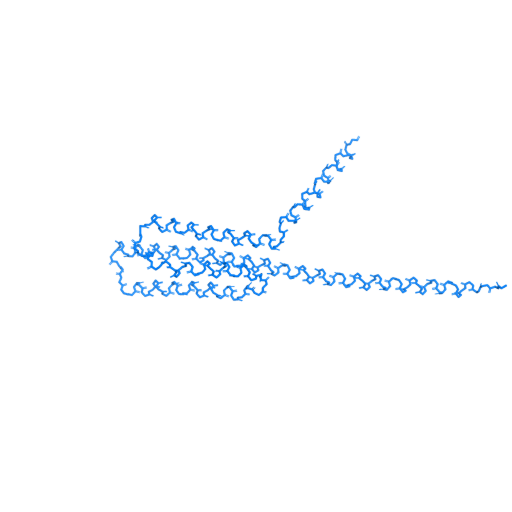1.00 79.62 160 GLY A C 1
ATOM 1341 O O . GLY A 1 160 ? -12.906 8.447 9.559 1.00 79.62 160 GLY A O 1
ATOM 1342 N N . VAL A 1 161 ? -11.293 8.056 8.027 1.00 75.00 161 VAL A N 1
ATOM 1343 C CA . VAL A 1 161 ? -10.589 9.339 8.185 1.00 75.00 161 VAL A CA 1
ATOM 1344 C C . VAL A 1 161 ? -11.558 10.501 7.998 1.00 75.00 161 VAL A C 1
ATOM 1346 O O . VAL A 1 161 ? -11.550 11.453 8.778 1.00 75.00 161 VAL A O 1
ATOM 1349 N N . GLU A 1 162 ? -12.466 10.409 7.030 1.00 65.19 162 GLU A N 1
ATOM 1350 C CA . GLU A 1 162 ? -13.475 11.440 6.775 1.00 65.19 162 GLU A CA 1
ATOM 1351 C C . GLU A 1 162 ? -14.465 11.596 7.936 1.00 65.19 162 GLU A C 1
ATOM 1353 O O . GLU A 1 162 ? -14.763 12.714 8.369 1.00 65.19 162 GLU A O 1
ATOM 1358 N N . ASN A 1 163 ? -14.913 10.482 8.517 1.00 67.69 163 ASN A N 1
ATOM 1359 C CA . ASN A 1 163 ? -15.820 10.474 9.664 1.00 67.69 163 ASN A CA 1
ATOM 1360 C C . ASN A 1 163 ? -15.162 11.072 10.916 1.00 67.69 163 ASN A C 1
ATOM 1362 O O . ASN A 1 163 ? -15.802 11.818 11.673 1.00 67.69 163 ASN A O 1
ATOM 1366 N N . LEU A 1 164 ? -13.874 10.786 11.122 1.00 64.06 164 LEU A N 1
ATOM 1367 C CA . LEU A 1 164 ? -13.051 11.405 12.161 1.00 64.06 164 LEU A CA 1
ATOM 1368 C C . LEU A 1 164 ? -12.919 12.914 11.924 1.00 64.06 164 LEU A C 1
ATOM 1370 O O . LEU A 1 164 ? -13.156 13.707 12.841 1.00 64.06 164 LEU A O 1
ATOM 1374 N N . ASN A 1 165 ? -12.636 13.318 10.686 1.00 64.19 165 ASN A N 1
ATOM 1375 C CA . ASN A 1 165 ? -12.443 14.713 10.302 1.00 64.19 165 ASN A CA 1
ATOM 1376 C C . ASN A 1 165 ? -13.734 15.540 10.480 1.00 64.19 165 ASN A C 1
ATOM 1378 O O . ASN A 1 165 ? -13.706 16.649 11.019 1.00 64.19 165 ASN A O 1
ATOM 1382 N N . ILE A 1 166 ? -14.902 14.979 10.141 1.00 66.56 166 ILE A N 1
ATOM 1383 C CA . ILE A 1 166 ? -16.214 15.606 10.376 1.00 66.56 166 ILE A CA 1
ATOM 1384 C C . ILE A 1 166 ? -16.482 15.790 11.878 1.00 66.56 166 ILE A C 1
ATOM 1386 O O . ILE A 1 166 ? -16.918 16.867 12.303 1.00 66.56 166 ILE A O 1
ATOM 1390 N N . LYS A 1 167 ? -16.227 14.768 12.708 1.00 64.94 167 LYS A N 1
ATOM 1391 C CA . LYS A 1 167 ? -16.428 14.852 14.168 1.00 64.94 167 LYS A CA 1
ATOM 1392 C C . LYS A 1 167 ? -15.477 15.864 14.818 1.00 64.94 167 LYS A C 1
ATOM 1394 O O . LYS A 1 167 ? -15.918 16.633 15.676 1.00 64.94 167 LYS A O 1
ATOM 1399 N N . LEU A 1 168 ? -14.218 15.918 14.384 1.00 62.72 168 LEU A N 1
ATOM 1400 C CA . LEU A 1 168 ? -13.231 16.914 14.817 1.00 62.72 168 LEU A CA 1
ATOM 1401 C C . LEU A 1 168 ? -13.658 18.335 14.443 1.00 62.72 168 LEU A C 1
ATOM 1403 O O . LEU A 1 168 ? -13.749 19.193 15.322 1.00 62.72 168 LEU A O 1
ATOM 1407 N N . LYS A 1 169 ? -14.021 18.576 13.176 1.00 67.06 169 LYS A N 1
ATOM 1408 C CA . LYS A 1 169 ? -14.521 19.883 12.715 1.00 67.06 169 LYS A CA 1
ATOM 1409 C C . LYS A 1 169 ? -15.751 20.335 13.505 1.00 67.06 169 LYS A C 1
ATOM 1411 O O . LYS A 1 169 ? -15.828 21.497 13.902 1.00 67.06 169 LYS A O 1
ATOM 1416 N N . LYS A 1 170 ? -16.692 19.428 13.802 1.00 67.00 170 LYS A N 1
ATOM 1417 C CA . LYS A 1 170 ? -17.850 19.724 14.667 1.00 67.00 170 LYS A CA 1
ATOM 1418 C C . LYS A 1 170 ? -17.417 20.136 16.080 1.00 67.00 170 LYS A C 1
ATOM 1420 O O . LYS A 1 170 ? -17.885 21.164 16.563 1.00 67.00 170 LYS A O 1
ATOM 1425 N N . ARG A 1 171 ? -16.506 19.392 16.722 1.00 58.97 171 ARG A N 1
ATOM 1426 C CA . ARG A 1 171 ? -15.987 19.722 18.067 1.00 58.97 171 ARG A CA 1
ATOM 1427 C C . ARG A 1 171 ? -15.277 21.078 18.096 1.00 58.97 171 ARG A C 1
ATOM 1429 O O . ARG A 1 171 ? -15.564 21.889 18.972 1.00 58.97 171 ARG A O 1
ATOM 1436 N N . LEU A 1 172 ? -14.420 21.362 17.116 1.00 68.00 172 LEU A N 1
ATOM 1437 C CA . LEU A 1 172 ? -13.703 22.639 17.017 1.00 68.00 172 LEU A CA 1
ATOM 1438 C C . LEU 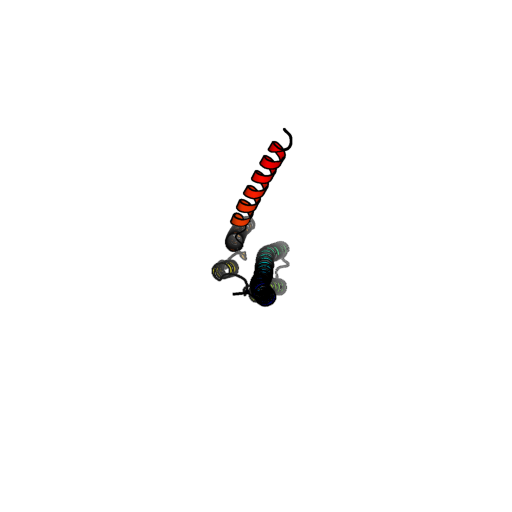A 1 172 ? -14.654 23.828 16.805 1.00 68.00 172 LEU A C 1
ATOM 1440 O O . LEU A 1 172 ? -14.465 24.879 17.417 1.00 68.00 172 LEU A O 1
ATOM 1444 N N . LYS A 1 173 ? -15.712 23.651 16.001 1.00 66.25 173 LYS A N 1
ATOM 1445 C CA . LYS A 1 173 ? -16.738 24.680 15.746 1.00 66.25 173 LYS A CA 1
ATOM 1446 C C . LYS A 1 173 ? -17.615 24.970 16.973 1.00 66.25 173 LYS A C 1
ATOM 1448 O O . LYS A 1 173 ? -18.055 26.102 17.163 1.00 66.25 173 LYS A O 1
ATOM 1453 N N . VAL A 1 174 ? -17.869 23.964 17.814 1.00 60.56 174 VAL A N 1
ATOM 1454 C CA . VAL A 1 174 ? -18.547 24.146 19.112 1.00 60.56 174 VAL A CA 1
ATOM 1455 C C . VAL A 1 174 ? -17.644 24.909 20.081 1.00 60.56 174 VAL A C 1
ATOM 1457 O O . VAL A 1 174 ? -18.104 25.847 20.726 1.00 60.56 174 VAL A O 1
ATOM 1460 N N . ASN A 1 175 ? -16.352 24.575 20.123 1.00 56.22 175 ASN A N 1
ATOM 1461 C CA . ASN A 1 175 ? -15.405 25.206 21.040 1.00 56.22 175 ASN A CA 1
ATOM 1462 C C . ASN A 1 175 ? -15.163 26.693 20.708 1.00 56.22 175 ASN A C 1
ATOM 1464 O O . ASN A 1 175 ? -15.108 27.532 21.599 1.00 56.22 175 ASN A O 1
ATOM 1468 N N . THR A 1 176 ? -15.128 27.057 19.422 1.00 58.62 176 THR A N 1
ATOM 1469 C CA . THR A 1 176 ? -15.033 28.469 18.993 1.00 58.62 176 THR A CA 1
ATOM 1470 C C . THR A 1 176 ? -16.280 29.283 19.342 1.00 58.62 176 THR A C 1
ATOM 1472 O O . THR A 1 176 ? -16.157 30.431 19.759 1.00 58.62 176 THR A O 1
ATOM 1475 N N . LYS A 1 177 ? -17.484 28.703 19.231 1.00 59.41 177 LYS A N 1
ATOM 1476 C CA . LYS A 1 177 ? -18.725 29.371 19.665 1.00 59.41 177 LYS A CA 1
ATOM 1477 C C . LYS A 1 177 ? -18.802 29.543 21.183 1.00 59.41 177 LYS A C 1
ATOM 1479 O O . LYS A 1 177 ? -19.249 30.588 21.640 1.00 59.41 177 LYS A O 1
ATOM 1484 N N . PHE A 1 178 ? -18.356 28.546 21.943 1.00 56.66 178 PHE A N 1
ATOM 1485 C CA . PHE A 1 178 ? -18.293 28.610 23.403 1.00 56.66 178 PHE A CA 1
ATOM 1486 C C . PHE A 1 178 ? -17.328 29.708 23.874 1.00 56.66 178 PHE A C 1
ATOM 1488 O O . PHE A 1 178 ? -17.714 30.574 24.655 1.00 56.66 178 PHE A O 1
ATOM 1495 N N . LEU A 1 179 ? -16.119 29.761 23.309 1.00 53.84 179 LEU A N 1
ATOM 1496 C CA . LEU A 1 179 ? -15.140 30.807 23.622 1.00 53.84 179 LEU A CA 1
ATOM 1497 C C . LEU A 1 179 ? -15.631 32.215 23.244 1.00 53.84 179 LEU A C 1
ATOM 1499 O O . LEU A 1 179 ? -15.389 33.157 23.989 1.00 53.84 179 LEU A O 1
ATOM 1503 N N . ALA A 1 180 ? -16.377 32.361 22.144 1.00 56.62 180 ALA A N 1
ATOM 1504 C CA . ALA A 1 180 ? -17.001 33.630 21.752 1.00 56.62 180 ALA A CA 1
ATOM 1505 C C . ALA A 1 180 ? -18.196 34.047 22.637 1.00 56.62 180 ALA A C 1
ATOM 1507 O O . ALA A 1 180 ? -18.581 35.214 22.637 1.00 56.62 180 ALA A O 1
ATOM 1508 N N . SER A 1 181 ? -18.806 33.104 23.364 1.00 60.19 181 SER A N 1
ATOM 1509 C CA . SER A 1 181 ? -19.902 33.380 24.306 1.00 60.19 181 SER A CA 1
ATOM 1510 C C . SER A 1 181 ? -19.429 33.735 25.717 1.00 60.19 181 SER A C 1
ATOM 1512 O O . SER A 1 181 ? -20.208 34.284 26.483 1.00 60.19 181 SER A O 1
ATOM 1514 N N . ILE A 1 182 ? -18.168 33.437 26.045 1.00 57.38 182 ILE A N 1
ATOM 1515 C CA . ILE A 1 182 ? -17.539 33.754 27.339 1.00 57.38 182 ILE A CA 1
ATOM 1516 C C . ILE A 1 182 ? -16.788 35.095 27.282 1.00 57.38 182 ILE A C 1
ATOM 1518 O O . ILE A 1 182 ? -16.523 35.703 28.311 1.00 57.38 182 ILE A O 1
ATOM 1522 N N . SER A 1 183 ? -16.448 35.573 26.083 1.00 51.28 183 SER A N 1
ATOM 1523 C CA . SER A 1 183 ? -15.756 36.848 25.849 1.00 51.28 183 SER A CA 1
ATOM 1524 C C . SER A 1 183 ? -16.688 38.051 25.622 1.00 51.28 183 SER A C 1
ATOM 1526 O O . SER A 1 183 ? -16.225 39.100 25.171 1.00 51.28 183 SER A O 1
ATOM 1528 N N . ARG A 1 184 ? -17.982 37.914 25.934 1.00 42.72 184 ARG A N 1
ATOM 1529 C CA . ARG A 1 184 ? -18.968 39.004 26.023 1.00 42.72 184 ARG A CA 1
ATOM 1530 C C . ARG A 1 184 ? -19.456 39.135 27.455 1.00 42.72 184 ARG A C 1
ATOM 1532 O O . ARG A 1 184 ? -19.709 40.289 27.854 1.00 42.72 184 ARG A O 1
#

Radius of gyration: 29.62 Å; chains: 1; bounding box: 68×50×94 Å

Organism: NCBI:txid29536

Foldseek 3Di:
DPDPVVVVVVVVVVVVVVVVVVVVVVVVVVVVVVVVVVVLLVLLVVLLVLLLVLLVVLLVQLVVLLVVQVVCVVVVVDDPVNVVVSVVSNVVSLVVSVVSLVVRVPSDDVVLSVLSVVLSCLVVVPPCPVPDDPVVVVVVSVVSVVSSVVSVVVSCVVSVVVVVVVVVVVVVVVVVVVVVVVVD

Sequence (184 aa):
MNFDHNTFFNSISAICVIIATLFTYKNYLFFKTLENENHFYKYKMESAQKLLVASMSLISHFQDIIDESFNLKASNSFDEEANKIIDNKIDFQFDEFRKSVIENSLFLPQNIIDEIEAFYEMFFEETNFVKGSKEEINDYFDNFLDKIESIAELIRHDLGVENLNIKLKKRLKVNTKFLASISR

pLDDT: mean 80.75, std 12.44, range [42.72, 94.0]